Protein 2YJL (pdb70)

Foldseek 3Di:
DAWFKFKAKEDADFLPQFWKKKKKFKWKQDVNRIDGPDIDMDIDRGDIDIDIDIGDCVVCPPIWMKIKIFMAGPPFPDGQWIFIGTTDTPDRDYTHTDGDPCPPPDHD/DFWFKDKAKEAADFCVQQWKKKKKFKWKDDPRDIDGPDIDMDTDRGPTDMDIDIGDVVRVPPIWMKMKMFMAGPPFPDGQWIFIDITDTPDHDYHHTGGPPCPPNDHPDDDDD/DWFKFKAKEEADWLVQFKKKKKKFKWKADPNRIDGPDIDIDIDRGDIDMDIDIDDCVVPPPIWMKMKMFMAGVVDPFTQWIFIDITDTPDHDYTHTGGDPCPPPGD

Nearest PDB structures (foldseek):
  2yjl-assembly1_A  TM=9.920E-01  e=2.276E-19  Pseudomonas aeruginosa PAO1
  8wae-assembly2_B  TM=5.666E-01  e=8.818E-02  Flammeovirga sp. OC4
  5lqw-assembly1_C  TM=5.911E-01  e=1.746E+00  Saccharomyces cerevisiae
  8uh2-assembly1_A  TM=4.298E-01  e=5.289E-01  Homo sapiens
  6x81-assembly2_E  TM=3.337E-01  e=1.746E+00  Homo sapiens

Secondary structure (DSSP, 8-state):
--EEEEEEEEESS--TT--EEEEEEEEEEETTEEEEEEEEEEEESSS-EEEEEEEEHHHHTT--EEEEEEEEETT--S--EEEEEEE-TTSEEEEE-EE-TTTTS---/--EEEEEEEEESS--TT--EEEEEEEEEEETTEEEEEEEEEEEESSSSEEEEEEEEHHHHTT--EEEEEEEEETT--S--EEEEEEE-TTSEEEEE-EE-TTTT---S-----/-EEEEEEEEESS--TT--EEEEEEEEEEETTEEEEEEEEEEEESSS-EEEEEEEEHHHHTT--EEEEEEEEETT--S--EEEEEEE-TTSEEEEE-EE-TTTT---

Organism: Pseudomonas aeruginosa (strain ATCC 15692 / DSM 22644 / CIP 104116 / JCM 14847 / LMG 12228 / 1C / PRS 101 / PAO1) (NCBI:txid208964)

InterPro domains:
  IPR039366 Type 3 secretion system pilotin [PF09619] (21-114)
  IPR053740 Type III Secretion System Pilotin [G3DSA:2.60.40.2990] (13-137)

GO terms:
  GO:0009279 cell outer membrane (C, EXP)

Sequence (327 aa):
SPKVVTVGGSSVGGVSLQARQQAQLRLRLYAVVQGRMQTIAERRYRRVSGLPLRRYAFDLEVDRRLEGEALYLRTELSWVGVAAVQASAWQQVAAGVDERVRLVRRDCFPNCTASPKVVTVGGSVGGVSSLQARQAQLLRLRLYAVVVQQGRMQTTIAERRYRVSGLPLRYAFDLEVVDRLEGEALYLRTELSWVGVAAVQASAWQQVAAGVDERVRRLVRRRDCFPNCTAARRPEEPKVVTVGGSVGGVSLQARRQAQLRLRLYAVVQGRMQTIIAERRRYRVSGLPLRRYAFDLEVVDRRLEGEALYLRTELSWVGVAAVQASAWQQVAAGVDDERVRLVRRDCFPNCT

Structure (mmCIF, N/CA/C/O backbone):
data_2YJL
#
_entry.id   2YJL
#
_cell.length_a   124.155
_cell.length_b   48.358
_cell.length_c   71.602
_cell.angle_alpha   90.00
_cell.angle_beta   96.92
_cell.angle_gamma   90.00
#
_symmetry.space_group_name_H-M   'C 1 2 1'
#
loop_
_entity.id
_entity.type
_entity.pdbx_description
1 polymer 'EXOENZYME S SYNTHESIS PROTEIN B'
2 non-polymer 'SULFATE ION'
3 non-polymer 'NICKEL (II) ION'
4 water water
#
loop_
_atom_site.group_PDB
_atom_site.id
_atom_site.type_symbol
_atom_site.label_atom_id
_atom_site.label_alt_id
_atom_site.label_comp_id
_atom_site.label_asym_id
_atom_site.label_entity_id
_atom_site.label_seq_id
_atom_site.pdbx_PDB_ins_code
_atom_site.Cartn_x
_atom_site.Cartn_y
_atom_site.Cartn_z
_atom_site.occupancy
_atom_site.B_iso_or_equiv
_atom_site.auth_seq_id
_atom_site.auth_comp_id
_atom_site.auth_asym_id
_atom_site.auth_atom_id
_atom_site.pdbx_PDB_model_num
ATOM 1 N N . SER A 1 8 ? 14.884 12.108 1.000 1.00 43.37 24 SER A N 1
ATOM 2 C CA . SER A 1 8 ? 14.343 12.889 2.152 1.00 44.83 24 SER A CA 1
ATOM 3 C C . SER A 1 8 ? 13.439 12.013 3.039 1.00 39.55 24 SER A C 1
ATOM 4 O O . SER A 1 8 ? 12.207 12.116 2.975 1.00 34.89 24 SER A O 1
ATOM 7 N N . PRO A 1 9 ? 14.050 11.131 3.857 1.00 33.88 25 PRO A N 1
ATOM 8 C CA . PRO A 1 9 ? 13.278 10.172 4.643 1.00 31.04 25 PRO A CA 1
ATOM 9 C C . PRO A 1 9 ? 12.352 10.847 5.655 1.00 28.07 25 PRO A C 1
ATOM 10 O O . PRO A 1 9 ? 12.717 11.852 6.267 1.00 28.79 25 PRO A O 1
ATOM 14 N N . LYS A 1 10 ? 11.178 10.252 5.855 1.00 27.18 26 LYS A N 1
ATOM 15 C CA . LYS A 1 10 ? 10.105 10.857 6.626 1.00 26.93 26 LYS A CA 1
ATOM 16 C C . LYS A 1 10 ? 9.683 9.929 7.747 1.00 27.61 26 LYS A C 1
ATOM 17 O O . LYS A 1 10 ? 9.801 8.712 7.627 1.00 24.54 26 LYS A O 1
ATOM 23 N N . VAL A 1 11 ? 9.228 10.523 8.845 1.00 26.47 27 VAL A N 1
ATOM 24 C CA A VAL A 1 11 ? 8.500 9.796 9.873 0.50 26.32 27 VAL A CA 1
ATOM 25 C CA B VAL A 1 11 ? 8.494 9.796 9.872 0.50 25.94 27 VAL A CA 1
ATOM 26 C C . VAL A 1 11 ? 7.126 10.438 10.043 1.00 27.96 27 VAL A C 1
ATOM 27 O O . VAL A 1 11 ? 6.926 11.597 9.671 1.00 26.02 27 VAL A O 1
ATOM 34 N N . THR A 1 12 ? 6.196 9.687 10.627 1.00 26.54 28 THR A N 1
ATOM 35 C CA . THR A 1 12 ? 4.811 10.131 10.701 1.00 24.93 28 THR A CA 1
ATOM 36 C C . THR A 1 12 ? 4.554 10.611 12.119 1.00 24.51 28 THR A C 1
ATOM 37 O O . THR A 1 12 ? 4.887 9.917 13.073 1.00 24.15 28 THR A O 1
ATOM 41 N N . VAL A 1 13 ? 3.987 11.807 12.257 1.00 22.14 29 VAL A N 1
ATOM 42 C CA . VAL A 1 13 ? 3.376 12.223 13.501 1.00 24.42 29 VAL A CA 1
ATOM 43 C C . VAL A 1 13 ? 1.888 12.094 13.264 1.00 26.24 29 VAL A C 1
ATOM 44 O O . VAL A 1 13 ? 1.337 12.770 12.390 1.00 24.41 29 VAL A O 1
ATOM 48 N N . GLY A 1 14 ? 1.251 11.175 13.979 1.00 22.92 30 GLY A N 1
ATOM 49 C CA . GLY A 1 14 ? -0.163 10.919 13.747 1.00 23.23 30 GLY A CA 1
ATOM 50 C C . GLY A 1 14 ? -0.841 10.291 14.941 1.00 23.29 30 GLY A C 1
ATOM 51 O O . GLY A 1 14 ? -0.200 9.984 15.957 1.00 21.96 30 GLY A O 1
ATOM 52 N N . GLY A 1 15 ? -2.145 10.071 14.804 1.00 20.97 31 GLY A N 1
ATOM 53 C CA . GLY A 1 15 ? -2.955 9.602 15.905 1.00 22.93 31 GLY A CA 1
ATOM 54 C C . GLY A 1 15 ? -4.429 9.695 15.568 1.00 24.20 31 GLY A C 1
ATOM 55 O O . GLY A 1 15 ? -4.824 9.620 14.398 1.00 22.70 31 GLY A O 1
ATOM 56 N N A SER A 1 16 ? -5.254 9.808 16.604 0.50 22.04 32 SER A N 1
ATOM 57 N N B SER A 1 16 ? -5.250 9.871 16.592 0.50 21.54 32 SER A N 1
ATOM 58 C CA A SER A 1 16 ? -6.690 9.994 16.421 0.50 20.64 32 SER A CA 1
ATOM 59 C CA B SER A 1 16 ? -6.680 10.008 16.378 0.50 19.91 32 SER A CA 1
ATOM 60 C C A SER A 1 16 ? -7.171 11.190 17.230 0.50 21.57 32 SER A C 1
ATOM 61 C C B SER A 1 16 ? -7.211 11.146 17.240 0.50 21.11 32 SER A C 1
ATOM 62 O O A SER A 1 16 ? -6.655 11.454 18.316 0.50 21.67 32 SER A O 1
ATOM 63 O O B SER A 1 16 ? -6.740 11.349 18.359 0.50 21.29 32 SER A O 1
ATOM 68 N N . VAL A 1 17 ? -8.146 11.910 16.685 1.00 19.40 33 VAL A N 1
ATOM 69 C CA . VAL A 1 17 ? -8.848 12.971 17.420 1.00 18.55 33 VAL A CA 1
ATOM 70 C C . VAL A 1 17 ? -10.264 12.536 17.786 1.00 21.46 33 VAL A C 1
ATOM 71 O O . VAL A 1 17 ? -11.048 12.081 16.924 1.00 19.45 33 VAL A O 1
ATOM 75 N N . GLY A 1 18 ? -10.593 12.670 19.073 1.00 22.58 34 GLY A N 1
ATOM 76 C CA . GLY A 1 18 ? -11.861 12.202 19.625 1.00 19.94 34 GLY A CA 1
ATOM 77 C C . GLY A 1 18 ? -12.289 13.095 20.789 1.00 24.09 34 GLY A C 1
ATOM 78 O O . GLY A 1 18 ? -11.667 14.132 21.057 1.00 22.98 34 GLY A O 1
ATOM 79 N N . GLY A 1 19 ? -13.371 12.715 21.459 1.00 23.68 35 GLY A N 1
ATOM 80 C CA . GLY A 1 19 ? -13.639 13.186 22.819 1.00 24.44 35 GLY A CA 1
ATOM 81 C C . GLY A 1 19 ? -14.791 14.178 22.887 1.00 28.20 35 GLY A C 1
ATOM 82 O O . GLY A 1 19 ? -15.217 14.562 23.970 1.00 26.52 35 GLY A O 1
ATOM 83 N N . VAL A 1 20 ? -15.263 14.627 21.729 1.00 25.19 36 VAL A N 1
ATOM 84 C CA . VAL A 1 20 ? -16.530 15.354 21.600 1.00 27.26 36 VAL A CA 1
ATOM 85 C C . VAL A 1 20 ? -17.410 14.571 20.601 1.00 26.76 36 VAL A C 1
ATOM 86 O O . VAL A 1 20 ? -16.889 13.961 19.671 1.00 24.58 36 VAL A O 1
ATOM 90 N N . SER A 1 21 ? -18.726 14.596 20.802 1.00 26.06 37 SER A N 1
ATOM 91 C CA . SER A 1 21 ? -19.697 14.103 19.820 1.00 29.17 37 SER A CA 1
ATOM 92 C C . SER A 1 21 ? -20.166 15.210 18.878 1.00 28.29 37 SER A C 1
ATOM 93 O O . SER A 1 21 ? -20.765 16.189 19.328 1.00 27.65 37 SER A O 1
ATOM 96 N N . LEU A 1 22 ? -19.952 15.040 17.572 1.00 22.12 38 LEU A N 1
ATOM 97 C CA . LEU A 1 22 ? -20.397 16.042 16.604 1.00 20.63 38 LEU A CA 1
ATOM 98 C C . LEU A 1 22 ? -21.859 15.865 16.210 1.00 22.27 38 LEU A C 1
ATOM 99 O O . LEU A 1 22 ? -22.502 16.817 15.768 1.00 21.15 38 LEU A O 1
ATOM 104 N N . GLN A 1 23 ? -22.380 14.646 16.347 1.00 22.95 39 GLN A N 1
ATOM 105 C CA . GLN A 1 23 ? -23.792 14.398 16.030 1.00 24.88 39 GLN A CA 1
ATOM 106 C C . GLN A 1 23 ? -24.158 14.915 14.637 1.00 24.38 39 GLN A C 1
ATOM 107 O O . GLN A 1 23 ? -25.118 15.688 14.469 1.00 21.92 39 GLN A O 1
ATOM 113 N N . ALA A 1 24 ? -23.355 14.509 13.654 1.00 23.20 40 ALA A N 1
ATOM 114 C CA . ALA A 1 24 ? -23.600 14.767 12.225 1.00 24.18 40 ALA A CA 1
ATOM 115 C C . ALA A 1 24 ? -23.409 16.213 11.758 1.00 25.04 40 ALA A C 1
ATOM 116 O O . ALA A 1 24 ? -23.585 16.496 10.573 1.00 24.08 40 ALA A O 1
ATOM 118 N N . ARG A 1 25 ? -23.015 17.117 12.656 1.00 23.88 41 ARG A N 1
ATOM 119 C CA . ARG A 1 25 ? -22.688 18.473 12.241 1.00 24.28 41 ARG A CA 1
ATOM 120 C C . ARG A 1 25 ? -21.349 18.608 11.516 1.00 23.05 41 ARG A C 1
ATOM 121 O O . ARG A 1 25 ? -20.278 18.163 11.993 1.00 21.23 41 ARG A O 1
ATOM 129 N N . GLN A 1 26 ? -21.417 19.253 10.357 1.00 20.39 42 GLN A N 1
ATOM 130 C CA A GLN A 1 26 ? -20.246 19.506 9.519 0.50 21.15 42 GLN A CA 1
ATOM 131 C CA B GLN A 1 26 ? -20.223 19.442 9.551 0.50 21.05 42 GLN A CA 1
ATOM 132 C C . GLN A 1 26 ? -19.252 20.352 10.285 1.00 20.60 42 GLN A C 1
ATOM 133 O O . GLN A 1 26 ? -19.620 21.442 10.757 1.00 21.58 42 GLN A O 1
ATOM 144 N N . ALA A 1 27 ? -18.014 19.877 10.381 1.00 18.32 43 ALA A N 1
ATOM 145 C CA . ALA A 1 27 ? -16.993 20.485 11.212 1.00 18.81 43 ALA A CA 1
ATOM 146 C C . ALA A 1 27 ? -15.655 20.495 10.470 1.00 19.98 43 ALA A C 1
ATOM 147 O O . ALA A 1 27 ? -15.468 19.828 9.416 1.00 19.05 43 ALA A O 1
ATOM 149 N N . GLN A 1 28 ? -14.738 21.272 11.023 1.00 19.70 44 GLN A N 1
ATOM 150 C CA . GLN A 1 28 ? -13.366 21.318 10.565 1.00 21.05 44 GLN A CA 1
ATOM 151 C C . GLN A 1 28 ? -12.444 21.072 11.743 1.00 22.62 44 GLN A C 1
ATOM 152 O O . GLN A 1 28 ? -12.659 21.616 12.828 1.00 20.42 44 GLN A O 1
ATOM 158 N N . LEU A 1 29 ? -11.390 20.294 11.516 1.00 22.84 45 LEU A N 1
ATOM 159 C CA . LEU A 1 29 ? -10.305 20.170 12.499 1.00 21.34 45 LEU A CA 1
ATOM 160 C C . LEU A 1 29 ? -9.065 20.837 11.952 1.00 23.60 45 LEU A C 1
ATOM 161 O O . LEU A 1 29 ? -8.642 20.531 10.842 1.00 25.61 45 LEU A O 1
ATOM 166 N N . ARG A 1 30 ? -8.485 21.747 12.727 1.00 20.42 46 ARG A N 1
ATOM 167 C CA . ARG A 1 30 ? -7.273 22.422 12.298 1.00 19.83 46 ARG A CA 1
ATOM 168 C C . ARG A 1 30 ? -6.196 21.934 13.242 1.00 21.31 46 ARG A C 1
ATOM 169 O O . ARG A 1 30 ? -6.314 22.103 14.460 1.00 20.92 46 ARG A O 1
ATOM 177 N N . LEU A 1 31 ? -5.199 21.252 12.678 1.00 17.34 47 LEU A N 1
ATOM 178 C CA . LEU A 1 31 ? -4.099 20.690 13.436 1.00 20.75 47 LEU A CA 1
ATOM 179 C C . LEU A 1 31 ? -2.802 21.436 13.063 1.00 21.16 47 LEU A C 1
ATOM 180 O O . LEU A 1 31 ? -2.380 21.437 11.889 1.00 20.38 47 LEU A O 1
ATOM 185 N N . ARG A 1 32 ? -2.216 22.112 14.048 1.00 20.39 48 ARG A N 1
ATOM 186 C CA . ARG A 1 32 ? -0.939 22.815 13.890 1.00 20.48 48 ARG A CA 1
ATOM 187 C C . ARG A 1 32 ? 0.097 22.145 14.752 1.00 22.57 48 ARG A C 1
ATOM 188 O O . ARG A 1 32 ? -0.090 21.995 15.961 1.00 19.95 48 ARG A O 1
ATOM 196 N N . LEU A 1 33 ? 1.191 21.743 14.107 1.00 20.39 49 LEU A N 1
ATOM 197 C CA . LEU A 1 33 ? 2.332 21.149 14.783 1.00 21.44 49 LEU A CA 1
ATOM 198 C C . LEU A 1 33 ? 3.406 22.212 15.001 1.00 24.86 49 LEU A C 1
ATOM 199 O O . LEU A 1 33 ? 3.841 22.876 14.055 1.00 27.40 49 LEU A O 1
ATOM 204 N N . TYR A 1 34 ? 3.797 22.375 16.258 1.00 22.95 50 TYR A N 1
ATOM 205 C CA . TYR A 1 34 ? 4.764 23.364 16.674 1.00 27.12 50 TYR A CA 1
ATOM 206 C C . TYR A 1 34 ? 6.057 22.686 17.049 1.00 26.64 50 TYR A C 1
ATOM 207 O O . TYR A 1 34 ? 6.071 21.549 17.559 1.00 26.12 50 TYR A O 1
ATOM 216 N N . ALA A 1 35 ? 7.140 23.424 16.844 1.00 26.36 51 ALA A N 1
ATOM 217 C CA . ALA A 1 35 ? 8.443 23.029 17.336 1.00 28.76 51 ALA A CA 1
ATOM 218 C C . ALA A 1 35 ? 9.211 24.304 17.654 1.00 28.26 51 ALA A C 1
ATOM 219 O O . ALA A 1 35 ? 8.968 25.352 17.053 1.00 28.10 51 ALA A O 1
ATOM 221 N N . VAL A 1 36 ? 10.154 24.234 18.578 1.00 32.31 52 VAL A N 1
ATOM 222 C CA . VAL A 1 36 ? 11.083 25.345 18.689 1.00 37.68 52 VAL A CA 1
ATOM 223 C C . VAL A 1 36 ? 12.242 25.193 17.715 1.00 38.89 52 VAL A C 1
ATOM 224 O O . VAL A 1 36 ? 12.984 24.205 17.738 1.00 39.55 52 VAL A O 1
ATOM 228 N N . VAL A 1 37 ? 12.355 26.145 16.804 1.00 39.70 53 VAL A N 1
ATOM 229 C CA . VAL A 1 37 ? 13.400 26.054 15.794 1.00 42.35 53 VAL A CA 1
ATOM 230 C C . VAL A 1 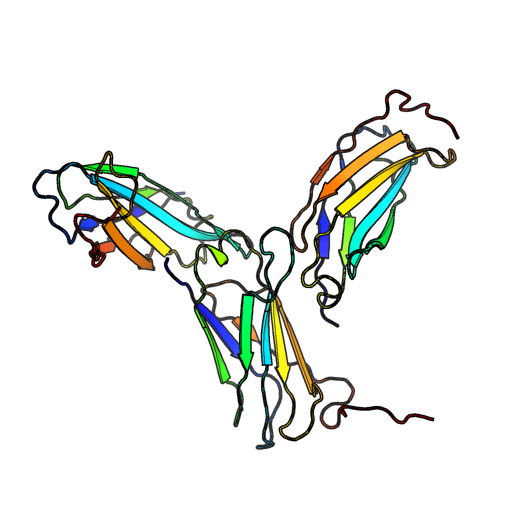37 ? 14.381 27.178 16.062 1.00 43.57 53 VAL A C 1
ATOM 231 O O . VAL A 1 37 ? 14.019 28.357 15.976 1.00 42.04 53 VAL A O 1
ATOM 235 N N . GLN A 1 38 ? 15.600 26.793 16.441 1.00 47.55 54 GLN A N 1
ATOM 236 C CA . GLN A 1 38 ? 16.586 27.720 16.968 1.00 52.06 54 GLN A CA 1
ATOM 237 C C . GLN A 1 38 ? 15.906 28.680 17.932 1.00 50.31 54 GLN A C 1
ATOM 238 O O . GLN A 1 38 ? 15.906 29.897 17.722 1.00 48.76 54 GLN A O 1
ATOM 244 N N . GLY A 1 39 ? 15.285 28.104 18.959 1.00 47.31 55 GLY A N 1
ATOM 245 C CA . GLY A 1 39 ? 14.853 28.847 20.136 1.00 44.55 55 GLY A CA 1
ATOM 246 C C . GLY A 1 39 ? 13.549 29.582 19.948 1.00 42.55 55 GLY A C 1
ATOM 247 O O . GLY A 1 39 ? 13.040 30.207 20.884 1.00 44.82 55 GLY A O 1
ATOM 248 N N . ARG A 1 40 ? 13.000 29.522 18.738 1.00 38.27 56 ARG A N 1
ATOM 249 C CA . ARG A 1 40 ? 11.725 30.166 18.477 1.00 37.14 56 ARG A CA 1
ATOM 250 C C . ARG A 1 40 ? 10.637 29.106 18.338 1.00 35.82 56 ARG A C 1
ATOM 251 O O . ARG A 1 40 ? 10.776 28.161 17.562 1.00 34.08 56 ARG A O 1
ATOM 259 N N . MET A 1 41 ? 9.535 29.292 19.054 1.00 34.52 57 MET A N 1
ATOM 260 C CA . MET A 1 41 ? 8.351 28.459 18.861 1.00 34.05 57 MET A CA 1
ATOM 261 C C . MET A 1 41 ? 7.633 28.775 17.535 1.00 34.63 57 MET A C 1
ATOM 262 O O . MET A 1 41 ? 7.171 29.889 17.322 1.00 36.48 57 MET A O 1
ATOM 267 N N . GLN A 1 42 ? 7.565 27.798 16.630 1.00 29.09 58 GLN A N 1
ATOM 268 C CA . GLN A 1 42 ? 7.089 28.044 15.266 1.00 29.43 58 GLN A CA 1
ATOM 269 C C . GLN A 1 42 ? 6.153 26.904 14.879 1.00 27.58 58 GLN A C 1
ATOM 270 O O . GLN A 1 42 ? 6.360 25.767 15.282 1.00 25.69 58 GLN A O 1
ATOM 276 N N . THR A 1 43 ? 5.166 27.194 14.047 1.00 27.84 59 THR A N 1
ATOM 277 C CA . THR A 1 43 ? 4.409 26.153 13.376 1.00 27.81 59 THR A CA 1
ATOM 278 C C . THR A 1 43 ? 5.306 25.547 12.309 1.00 28.83 59 THR A C 1
ATOM 279 O O . THR A 1 43 ? 5.869 26.261 11.483 1.00 31.01 59 THR A O 1
ATOM 283 N N . ILE A 1 44 ? 5.491 24.238 12.348 1.00 28.96 60 ILE A N 1
ATOM 284 C CA . ILE A 1 44 ? 6.274 23.603 11.295 1.00 28.02 60 ILE A CA 1
ATOM 285 C C . ILE A 1 44 ? 5.395 22.855 10.308 1.00 28.88 60 ILE A C 1
ATOM 286 O O . ILE A 1 44 ? 5.838 22.506 9.229 1.00 29.59 60 ILE A O 1
ATOM 291 N N . ALA A 1 45 ? 4.147 22.615 10.690 1.00 25.85 61 ALA A N 1
ATOM 292 C CA . ALA A 1 45 ? 3.191 21.986 9.782 1.00 24.75 61 ALA A CA 1
ATOM 293 C C . ALA A 1 45 ? 1.761 22.251 10.189 1.00 25.48 61 ALA A C 1
ATOM 294 O O . ALA A 1 45 ? 1.463 22.461 11.366 1.00 21.85 61 ALA A O 1
ATOM 296 N N . GLU A 1 46 ? 0.868 22.193 9.207 1.00 24.10 62 GLU A N 1
ATOM 297 C CA . GLU A 1 46 ? -0.552 22.387 9.463 1.00 28.28 62 GLU A CA 1
ATOM 298 C C . GLU A 1 46 ? -1.372 21.519 8.502 1.00 26.87 62 GLU A C 1
ATOM 299 O O . GLU A 1 46 ? -1.003 21.400 7.331 1.00 23.78 62 GLU A O 1
ATOM 305 N N . ARG A 1 47 ? -2.443 20.892 9.001 1.00 25.28 63 ARG A N 1
ATOM 306 C CA . ARG A 1 47 ? -3.436 20.197 8.153 1.00 30.30 63 ARG A CA 1
ATOM 307 C C . ARG A 1 47 ? -4.799 20.678 8.605 1.00 27.19 63 ARG A C 1
ATOM 308 O O . ARG A 1 47 ? -4.985 20.936 9.780 1.00 24.05 63 ARG A O 1
ATOM 316 N N . ARG A 1 48 ? -5.752 20.772 7.684 1.00 27.25 64 ARG A N 1
ATOM 317 C CA . ARG A 1 48 ? -7.156 20.883 8.061 1.00 24.39 64 ARG A CA 1
ATOM 318 C C . ARG A 1 48 ? -7.924 19.687 7.525 1.00 23.59 64 ARG A C 1
ATOM 319 O O . ARG A 1 48 ? -7.705 19.223 6.399 1.00 23.40 64 ARG A O 1
ATOM 327 N N . TYR A 1 49 ? -8.824 19.177 8.342 1.00 21.95 65 TYR A N 1
ATOM 328 C CA . TYR A 1 49 ? -9.724 18.114 7.888 1.00 20.55 65 TYR A CA 1
ATOM 329 C C . TYR A 1 49 ? -11.162 18.606 7.970 1.00 21.64 65 TYR A C 1
ATOM 330 O O . TYR A 1 49 ? -11.534 19.327 8.902 1.00 26.16 65 TYR A O 1
ATOM 339 N N . ARG A 1 50 ? -11.975 18.219 6.988 1.00 21.43 66 ARG A N 1
ATOM 340 C CA A ARG A 1 50 ? -13.413 18.415 7.079 0.50 22.42 66 ARG A CA 1
ATOM 341 C CA B ARG A 1 50 ? -13.415 18.411 7.057 0.50 23.29 66 ARG A CA 1
ATOM 342 C C . ARG A 1 50 ? -14.058 17.088 7.476 1.00 24.16 66 ARG A C 1
ATOM 343 O O . ARG A 1 50 ? -13.848 16.060 6.826 1.00 22.68 66 ARG A O 1
ATOM 358 N N . VAL A 1 51 ? -14.803 17.108 8.573 1.00 20.05 67 VAL A N 1
ATOM 359 C CA . VAL A 1 51 ? -15.414 15.894 9.126 1.00 21.06 67 VAL A CA 1
ATOM 360 C C . VAL A 1 51 ? -16.843 16.144 9.584 1.00 22.17 67 VAL A C 1
ATOM 361 O O . VAL A 1 51 ? -17.243 17.290 9.800 1.00 19.31 67 VAL A O 1
ATOM 365 N N . SER A 1 52 ? -17.628 15.070 9.700 1.00 20.19 68 SER A N 1
ATOM 366 C CA . SER A 1 52 ? -18.966 15.173 10.295 1.00 20.14 68 SER A CA 1
ATOM 367 C C . SER A 1 52 ? -19.179 14.142 11.406 1.00 21.91 68 SER A C 1
ATOM 368 O O . SER A 1 52 ? -20.313 13.906 11.819 1.00 20.82 68 SER A O 1
ATOM 371 N N . GLY A 1 53 ? -18.087 13.549 11.895 1.00 19.00 69 GLY A N 1
ATOM 372 C CA . GLY A 1 53 ? -18.133 12.731 13.105 1.00 18.23 69 GLY A CA 1
ATOM 373 C C . GLY A 1 53 ? -16.711 12.453 13.570 1.00 20.59 69 GLY A C 1
ATOM 374 O O . GLY A 1 53 ? -15.759 12.607 12.801 1.00 18.64 69 GLY A O 1
ATOM 375 N N . LEU A 1 54 ? -16.577 12.049 14.828 1.00 21.34 70 LEU A N 1
ATOM 376 C CA . LEU A 1 54 ? -15.283 11.713 15.412 1.00 22.51 70 LEU A CA 1
ATOM 377 C C . LEU A 1 54 ? -15.382 10.280 15.930 1.00 23.58 70 LEU A C 1
ATOM 378 O O . LEU A 1 54 ? -16.468 9.828 16.287 1.00 25.71 70 LEU A O 1
ATOM 383 N N . PRO A 1 55 ? -14.257 9.549 15.969 1.00 26.62 71 PRO A N 1
ATOM 384 C CA . PRO A 1 55 ? -12.902 10.075 15.854 1.00 25.19 71 PRO A CA 1
ATOM 385 C C . PRO A 1 55 ? -12.431 10.307 14.411 1.00 24.34 71 PRO A C 1
ATOM 386 O O . PRO A 1 55 ? -13.053 9.842 13.446 1.00 22.34 71 PRO A O 1
ATOM 390 N N . LEU A 1 56 ? -11.344 11.051 14.280 1.00 21.37 72 LEU A N 1
ATOM 391 C CA . LEU A 1 56 ? -10.659 11.244 13.009 1.00 24.23 72 LEU A CA 1
ATOM 392 C C . LEU A 1 56 ? -9.195 10.808 13.153 1.00 26.37 72 LEU A C 1
ATOM 393 O O . LEU A 1 56 ? -8.537 11.177 14.128 1.00 24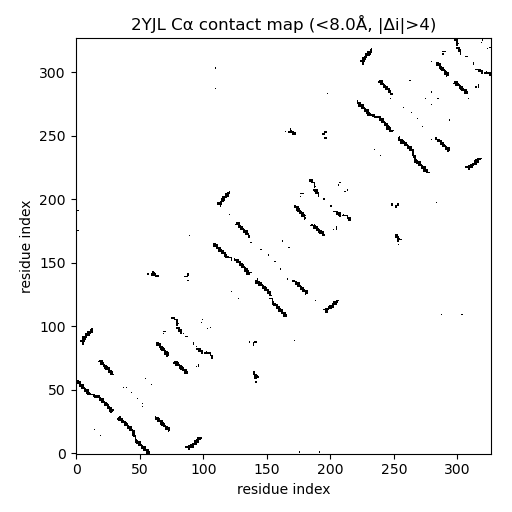.91 72 LEU A O 1
ATOM 398 N N . ARG A 1 57 ? -8.715 9.992 12.211 1.00 25.83 73 ARG A N 1
ATOM 399 C CA A ARG A 1 57 ? -7.296 9.626 12.128 0.50 24.89 73 ARG A CA 1
ATOM 400 C CA B ARG A 1 57 ? -7.299 9.635 12.135 0.50 26.00 73 ARG A CA 1
ATOM 401 C C . ARG A 1 57 ? -6.539 10.722 11.370 1.00 25.59 73 ARG A C 1
ATOM 402 O O . ARG A 1 57 ? -6.951 11.126 10.298 1.00 24.10 73 ARG A O 1
ATOM 417 N N . TYR A 1 58 ? -5.432 11.203 11.928 1.00 22.84 74 TYR A N 1
ATOM 418 C CA . TYR A 1 58 ? -4.620 12.226 11.254 1.00 21.08 74 TYR A CA 1
ATOM 419 C C . TYR A 1 58 ? -3.163 11.746 11.090 1.00 24.12 74 TYR A C 1
ATOM 420 O O . TYR A 1 58 ? -2.716 10.828 11.789 1.00 24.41 74 TYR A O 1
ATOM 429 N N . ALA A 1 59 ? -2.437 12.388 10.177 1.00 25.74 75 ALA A N 1
ATOM 430 C CA . ALA A 1 59 ? -1.042 12.061 9.890 1.00 27.10 75 ALA A CA 1
ATOM 431 C C . ALA A 1 59 ? -0.369 13.287 9.281 1.00 30.51 75 ALA A C 1
ATOM 432 O O . ALA A 1 59 ? -0.916 13.927 8.371 1.00 29.77 75 ALA A O 1
ATOM 434 N N . PHE A 1 60 ? 0.791 13.643 9.813 1.00 26.17 76 PHE A N 1
ATOM 435 C CA . PHE A 1 60 ? 1.760 14.468 9.083 1.00 24.41 76 PHE A CA 1
ATOM 436 C C . PHE A 1 60 ? 2.933 13.561 8.756 1.00 26.98 76 PHE A C 1
ATOM 437 O O . PHE A 1 60 ? 3.493 12.943 9.660 1.00 22.27 76 PHE A O 1
ATOM 445 N N . ASP A 1 61 ? 3.341 13.512 7.497 1.00 25.52 77 ASP A N 1
ATOM 446 C CA . ASP A 1 61 ? 4.603 12.841 7.180 1.00 30.26 77 ASP A CA 1
ATOM 447 C C . ASP A 1 61 ? 5.705 13.875 7.021 1.00 28.94 77 ASP A C 1
ATOM 448 O O . ASP A 1 61 ? 5.723 14.650 6.053 1.00 28.48 77 ASP A O 1
ATOM 453 N N . LEU A 1 62 ? 6.600 13.911 7.995 1.00 26.72 78 LEU A N 1
ATOM 454 C CA . LEU A 1 62 ? 7.631 14.934 8.040 1.00 27.54 78 LEU A CA 1
ATOM 455 C C . LEU A 1 62 ? 9.056 14.383 7.888 1.00 31.64 78 LEU A C 1
ATOM 456 O O . LEU A 1 62 ? 9.399 13.342 8.449 1.00 26.47 78 LEU A O 1
ATOM 461 N N . GLU A 1 63 ? 9.880 15.096 7.121 1.00 32.36 79 GLU A N 1
ATOM 462 C CA . GLU A 1 63 ? 11.305 14.811 7.047 1.00 31.54 79 GLU A CA 1
ATOM 463 C C . GLU A 1 63 ? 11.952 14.683 8.408 1.00 29.35 79 GLU A C 1
ATOM 464 O O . GLU A 1 63 ? 11.811 15.562 9.269 1.00 26.65 79 GLU A O 1
ATOM 470 N N . VAL A 1 64 ? 12.664 13.578 8.609 1.00 25.98 80 VAL A N 1
ATOM 471 C CA . VAL A 1 64 ? 13.348 13.350 9.871 1.00 24.92 80 VAL A CA 1
ATOM 472 C C . VAL A 1 64 ? 14.389 14.441 10.099 1.00 25.44 80 VAL A C 1
ATOM 473 O O . VAL A 1 64 ? 14.710 14.770 11.245 1.00 25.22 80 VAL A O 1
ATOM 477 N N . ASP A 1 65 ? 14.920 14.998 9.009 1.00 24.58 81 ASP A N 1
ATOM 478 C CA . ASP A 1 65 ? 15.953 16.047 9.126 1.00 27.68 81 ASP A CA 1
ATOM 479 C C . ASP A 1 65 ? 15.309 17.279 9.789 1.00 29.64 81 ASP A C 1
ATOM 480 O O . ASP A 1 65 ? 15.970 18.044 10.479 1.00 34.38 81 ASP A O 1
ATOM 485 N N . ARG A 1 66 ? 14.013 17.450 9.578 1.00 30.51 82 ARG A N 1
ATOM 486 C CA A ARG A 1 66 ? 13.311 18.593 10.147 0.50 34.25 82 ARG A CA 1
ATOM 487 C CA B ARG A 1 66 ? 13.273 18.581 10.136 0.50 33.67 82 ARG A CA 1
ATOM 488 C C . ARG A 1 66 ? 12.949 18.335 11.598 1.00 32.93 82 ARG A C 1
ATOM 489 O O . ARG A 1 66 ? 12.912 19.256 12.396 1.00 38.13 82 ARG A O 1
ATOM 504 N N . LEU A 1 67 ? 12.722 17.073 11.937 1.00 32.37 83 LEU A N 1
ATOM 505 C CA . LEU A 1 67 ? 12.226 16.704 13.256 1.00 32.73 83 LEU A CA 1
ATOM 506 C C . LEU A 1 67 ? 13.376 16.476 14.236 1.00 30.12 83 LEU A C 1
ATOM 507 O O . LEU A 1 67 ? 13.181 16.531 15.452 1.00 28.72 83 LEU A O 1
ATOM 512 N N . GLU A 1 68 ? 14.562 16.188 13.707 1.00 33.21 84 GLU A N 1
ATOM 513 C CA . GLU A 1 68 ? 15.667 15.760 14.554 1.00 30.07 84 GLU A CA 1
ATOM 514 C C . GLU A 1 68 ? 15.909 16.764 15.673 1.00 31.38 84 GLU A C 1
ATOM 515 O O . GLU A 1 68 ? 16.099 17.956 15.416 1.00 31.46 84 GLU A O 1
ATOM 521 N N . GLY A 1 69 ? 15.897 16.273 16.912 1.00 31.02 85 GLY A N 1
ATOM 522 C CA . GLY A 1 69 ? 16.267 17.062 18.084 1.00 28.53 85 GLY A CA 1
ATOM 523 C C . GLY A 1 69 ? 15.164 17.933 18.665 1.00 30.21 85 GLY A C 1
ATOM 524 O O . GLY A 1 69 ? 15.388 18.633 19.651 1.00 31.03 85 GLY A O 1
ATOM 525 N N . GLU A 1 70 ? 13.982 17.886 18.058 1.00 29.79 86 GLU A N 1
ATOM 526 C CA . GLU A 1 70 ? 12.899 18.851 18.314 1.00 34.07 86 GLU A CA 1
ATOM 527 C C . GLU A 1 70 ? 11.838 18.334 19.284 1.00 32.14 86 GLU A C 1
ATOM 528 O O . GLU A 1 70 ? 11.292 17.240 19.107 1.00 27.57 86 GLU A O 1
ATOM 534 N N . ALA A 1 71 ? 11.509 19.134 20.291 1.00 28.48 87 ALA A N 1
ATOM 535 C CA . ALA A 1 71 ? 10.215 18.974 20.938 1.00 28.37 87 ALA A CA 1
ATOM 536 C C . ALA A 1 71 ? 9.121 19.422 19.981 1.00 26.04 87 ALA A C 1
ATOM 537 O O . ALA A 1 71 ? 9.284 20.416 19.270 1.00 23.80 87 ALA A O 1
ATOM 539 N N . LEU A 1 72 ? 8.045 18.641 19.924 1.00 24.54 88 LEU A N 1
ATOM 540 C CA . LEU A 1 72 ? 6.913 18.924 19.045 1.00 25.39 88 LEU A CA 1
ATOM 541 C C . LEU A 1 72 ? 5.667 19.071 19.895 1.00 23.98 88 LEU A C 1
ATOM 542 O O . LEU A 1 72 ? 5.473 18.311 20.845 1.00 23.26 88 LEU A O 1
ATOM 547 N N . TYR A 1 73 ? 4.810 20.020 19.514 1.00 23.88 89 TYR A N 1
ATOM 548 C CA . TYR A 1 73 ? 3.549 20.252 20.212 1.00 23.60 89 TYR A CA 1
ATOM 549 C C . TYR A 1 73 ? 2.424 20.304 19.199 1.00 26.39 89 TYR A C 1
ATOM 550 O O . TYR A 1 73 ? 2.549 20.947 18.155 1.00 25.15 89 TYR A O 1
ATOM 559 N N . LEU A 1 74 ? 1.323 19.632 19.513 1.00 24.32 90 LEU A N 1
ATOM 560 C CA . LEU A 1 74 ? 0.193 19.636 18.609 1.00 21.66 90 LEU A CA 1
ATOM 561 C C . LEU A 1 74 ? -0.972 20.435 19.172 1.00 19.95 90 LEU A C 1
ATOM 562 O O . LEU A 1 74 ? -1.485 20.146 20.251 1.00 22.23 90 LEU A O 1
ATOM 567 N N . ARG A 1 75 ? -1.439 21.385 18.372 1.00 18.99 91 ARG A N 1
ATOM 568 C CA . ARG A 1 75 ? -2.569 22.228 18.738 1.00 18.95 91 ARG A CA 1
ATOM 569 C C . ARG A 1 75 ? -3.723 21.809 17.850 1.00 20.66 91 ARG A C 1
ATOM 570 O O . ARG A 1 75 ? -3.630 21.916 16.618 1.00 22.52 91 ARG A O 1
ATOM 578 N N . THR A 1 76 ? -4.807 21.349 18.460 1.00 18.96 92 THR A N 1
ATOM 579 C CA . THR A 1 76 ? -5.922 20.828 17.670 1.00 19.81 92 THR A CA 1
ATOM 580 C C . THR A 1 76 ? -7.172 21.633 17.965 1.00 20.15 92 THR A C 1
ATOM 581 O O . THR A 1 76 ? -7.528 21.816 19.130 1.00 21.00 92 THR A O 1
ATOM 585 N N . GLU A 1 77 ? -7.805 22.137 16.911 1.00 18.79 93 GLU A N 1
ATOM 586 C CA . GLU A 1 77 ? -8.976 23.044 17.052 1.00 20.88 93 GLU A CA 1
ATOM 587 C C . GLU A 1 77 ? -10.165 22.597 16.209 1.00 21.21 93 GLU A C 1
ATOM 588 O O . GLU A 1 77 ? -10.061 22.504 14.973 1.00 20.62 93 GLU A O 1
ATOM 594 N N . LEU A 1 78 ? -11.290 22.329 16.888 1.00 19.75 94 LEU A N 1
ATOM 595 C CA . LEU A 1 78 ? -12.548 21.973 16.237 1.00 18.78 94 LEU A CA 1
ATOM 596 C C . LEU A 1 78 ? -13.368 23.235 16.011 1.00 22.79 94 LEU A C 1
ATOM 597 O O . LEU A 1 78 ? -13.607 24.022 16.943 1.00 20.27 94 LEU A O 1
ATOM 602 N N . SER A 1 79 ? -13.804 23.435 14.776 1.00 22.04 95 SER A N 1
ATOM 603 C CA . SER A 1 79 ? -14.804 24.448 14.487 1.00 20.44 95 SER A CA 1
ATOM 604 C C . SER A 1 79 ? -15.974 23.852 13.675 1.00 22.23 95 SER A C 1
ATOM 605 O O . SER A 1 79 ? -15.848 22.798 13.055 1.00 18.87 95 SER A O 1
ATOM 608 N N . TRP A 1 80 ? -17.124 24.519 13.711 1.00 19.81 96 TRP A N 1
ATOM 609 C CA . TRP A 1 80 ? -18.227 24.203 12.793 1.00 20.59 96 TRP A CA 1
ATOM 610 C C . TRP A 1 80 ? -17.997 24.863 11.426 1.00 22.84 96 TRP A C 1
ATOM 611 O O . TRP A 1 80 ? -17.621 26.043 11.347 1.00 20.75 96 TRP A O 1
ATOM 622 N N . VAL A 1 81 ? -18.265 24.134 10.345 1.00 18.02 97 VAL A N 1
ATOM 623 C CA . VAL A 1 81 ? -18.257 24.768 9.042 1.00 20.61 97 VAL A CA 1
ATOM 624 C C . VAL A 1 81 ? -19.358 25.828 8.982 1.00 21.07 97 VAL A C 1
ATOM 625 O O . VAL A 1 81 ? -20.515 25.557 9.314 1.00 23.02 97 VAL A O 1
ATOM 629 N N . GLY A 1 82 ? -18.988 27.032 8.562 1.00 22.08 98 GLY A N 1
ATOM 630 C CA . GLY A 1 82 ? -19.920 28.164 8.483 1.00 23.70 98 GLY A CA 1
ATOM 631 C C . GLY A 1 82 ? -19.815 29.108 9.668 1.00 27.34 98 GLY A C 1
ATOM 632 O O . GLY A 1 82 ? -20.501 30.130 9.710 1.00 28.09 98 GLY A O 1
ATOM 633 N N . VAL A 1 83 ? -18.955 28.786 10.635 1.00 25.94 99 VAL A N 1
ATOM 634 C CA . VAL A 1 83 ? -18.807 29.628 11.831 1.00 27.36 99 VAL A CA 1
ATOM 635 C C . VAL A 1 83 ? -17.329 29.735 12.206 1.00 26.74 99 VAL A C 1
ATOM 636 O O . VAL A 1 83 ? -16.681 28.735 12.530 1.00 25.31 99 VAL A O 1
ATOM 640 N N . ALA A 1 84 ? -16.790 30.948 12.159 1.00 28.66 100 ALA A N 1
ATOM 641 C CA . ALA A 1 84 ? -15.339 31.117 12.202 1.00 31.96 100 ALA A CA 1
ATOM 642 C C . ALA A 1 84 ? -14.893 31.247 13.661 1.00 31.34 100 ALA A C 1
ATOM 643 O O . ALA A 1 84 ? -14.475 32.312 14.073 1.00 37.80 100 ALA A O 1
ATOM 645 N N . ALA A 1 85 ? -15.015 30.172 14.433 1.00 29.22 101 ALA A N 1
ATOM 646 C CA . ALA A 1 85 ? -14.790 30.197 15.881 1.00 28.31 101 ALA A CA 1
ATOM 647 C C . ALA A 1 85 ? -14.413 28.811 16.380 1.00 26.92 101 ALA A C 1
ATOM 648 O O . ALA A 1 85 ? -14.929 27.804 15.889 1.00 23.95 101 ALA A O 1
ATOM 650 N N . VAL A 1 86 ? -13.519 28.755 17.358 1.00 25.23 102 VAL A N 1
ATOM 651 C CA . VAL A 1 86 ? -13.111 27.476 17.952 1.00 27.03 102 VAL A CA 1
ATOM 652 C C . VAL A 1 86 ? -14.222 27.025 18.892 1.00 21.41 102 VAL A C 1
ATOM 653 O O . VAL A 1 86 ? -14.760 27.827 19.645 1.00 24.21 102 VAL A O 1
ATOM 657 N N . GLN A 1 87 ? -14.608 25.758 18.800 1.00 22.01 103 GLN A N 1
ATOM 658 C CA . GLN A 1 87 ? -15.643 25.221 19.678 1.00 20.40 103 GLN A CA 1
ATOM 659 C C . GLN A 1 87 ? -15.054 24.272 20.718 1.00 22.82 103 GLN A C 1
ATOM 660 O O . GLN A 1 87 ? -15.598 24.112 21.818 1.00 23.61 103 GLN A O 1
ATOM 666 N N . ALA A 1 88 ? -13.942 23.629 20.367 1.00 20.33 104 ALA A N 1
ATOM 667 C CA . ALA A 1 88 ? -13.288 22.679 21.255 1.00 19.93 104 ALA A CA 1
ATOM 668 C C . ALA A 1 88 ? -11.832 22.631 20.813 1.00 23.29 104 ALA A C 1
ATOM 669 O O . ALA A 1 88 ? -11.551 22.881 19.628 1.00 20.39 104 ALA A O 1
ATOM 671 N N . SER A 1 89 ? -10.920 22.285 21.729 1.00 21.95 105 SER A N 1
ATOM 672 C CA . SER A 1 89 ? -9.496 22.256 21.361 1.00 22.74 105 SER A CA 1
ATOM 673 C C . SER A 1 89 ? -8.635 21.389 22.276 1.00 22.41 105 SER A C 1
ATOM 674 O O . SER A 1 89 ? -9.092 20.922 23.326 1.00 24.34 105 SER A O 1
ATOM 677 N N . ALA A 1 90 ? -7.369 21.222 21.905 1.00 21.13 106 ALA A N 1
ATOM 678 C CA . ALA A 1 90 ? -6.431 20.394 22.687 1.00 21.55 106 ALA A CA 1
ATOM 679 C C . ALA A 1 90 ? -5.042 20.942 22.445 1.00 22.0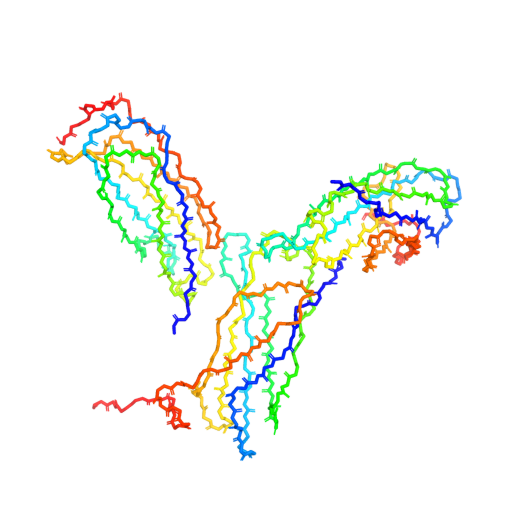3 106 ALA A C 1
ATOM 680 O O . ALA A 1 90 ? -4.793 21.570 21.411 1.00 24.18 106 ALA A O 1
ATOM 682 N N . TRP A 1 91 ? -4.163 20.788 23.431 1.00 24.70 107 TRP A N 1
ATOM 683 C CA . TRP A 1 91 ? -2.777 21.183 23.278 1.00 23.71 107 TRP A CA 1
ATOM 684 C C . TRP A 1 91 ? -1.935 20.158 24.007 1.00 24.84 107 TRP A C 1
ATOM 685 O O . TRP A 1 91 ? -2.166 19.881 25.188 1.00 25.20 107 TRP A O 1
ATOM 696 N N . GLN A 1 92 ? -1.034 19.503 23.289 1.00 23.03 108 GLN A N 1
ATOM 697 C CA . GLN A 1 92 ? -0.212 18.507 23.954 1.00 23.44 108 GLN A CA 1
ATOM 698 C C . GLN A 1 92 ? 1.145 18.368 23.289 1.00 24.98 108 GLN A C 1
ATOM 699 O O . GLN A 1 92 ? 1.284 18.591 22.087 1.00 21.98 108 GLN A O 1
ATOM 705 N N . GLN A 1 93 ? 2.142 17.955 24.067 1.00 24.36 109 GLN A N 1
ATOM 706 C CA . GLN A 1 93 ? 3.377 17.477 23.464 1.00 25.81 109 GLN A CA 1
ATOM 707 C C . GLN A 1 93 ? 3.136 16.137 22.774 1.00 25.12 109 GLN A C 1
ATOM 708 O O . GLN A 1 93 ? 2.368 15.320 23.279 1.00 24.30 109 GLN A O 1
ATOM 714 N N . VAL A 1 94 ? 3.748 15.954 21.600 1.00 24.51 110 VAL A N 1
ATOM 715 C CA . VAL A 1 94 ? 3.653 14.714 20.847 1.00 24.59 110 VAL A CA 1
ATOM 716 C C . VAL A 1 94 ? 5.045 14.292 20.369 1.00 25.21 110 VAL A C 1
ATOM 717 O O . VAL A 1 94 ? 5.987 15.082 20.392 1.00 23.17 110 VAL A O 1
ATOM 721 N N . ALA A 1 95 ? 5.165 13.053 19.912 1.00 27.88 111 ALA A N 1
ATOM 722 C CA . ALA A 1 95 ? 6.448 12.555 19.426 1.00 26.87 111 ALA A CA 1
ATOM 723 C C . ALA A 1 95 ? 6.223 11.758 18.149 1.00 25.30 111 ALA A C 1
ATOM 724 O O . ALA A 1 95 ? 5.158 11.193 17.955 1.00 27.04 111 ALA A O 1
ATOM 726 N N . ALA A 1 96 ? 7.200 11.769 17.257 1.00 25.67 112 ALA A N 1
ATOM 727 C CA . ALA A 1 96 ? 7.074 11.045 15.993 1.00 28.21 112 ALA A CA 1
ATOM 728 C C . ALA A 1 96 ? 7.024 9.539 16.206 1.00 31.20 112 ALA A C 1
ATOM 729 O O . ALA A 1 96 ? 7.746 8.994 17.055 1.00 30.04 112 ALA A O 1
ATOM 731 N N . GLY A 1 97 ? 6.185 8.876 15.406 1.00 33.04 113 GLY A N 1
ATOM 732 C CA . GLY A 1 97 ? 6.162 7.420 15.339 1.00 33.61 113 GLY A CA 1
ATOM 733 C C . GLY A 1 97 ? 5.286 6.838 16.427 1.00 35.19 113 GLY A C 1
ATOM 734 O O . GLY A 1 97 ? 5.240 5.626 16.606 1.00 38.15 113 GLY A O 1
ATOM 735 N N . VAL A 1 98 ? 4.619 7.713 17.175 1.00 32.23 114 VAL A N 1
ATOM 736 C CA . VAL A 1 98 ? 3.738 7.317 18.270 1.00 33.50 114 VAL A CA 1
ATOM 737 C C . VAL A 1 98 ? 2.279 7.573 17.836 1.00 34.63 114 VAL A C 1
ATOM 738 O O . VAL A 1 98 ? 1.960 8.649 17.336 1.00 31.56 114 VAL A O 1
ATOM 742 N N . ASP A 1 99 ? 1.403 6.586 18.011 1.00 36.22 115 ASP A N 1
ATOM 743 C CA . ASP A 1 99 ? -0.044 6.813 17.899 1.00 35.86 115 ASP A CA 1
ATOM 744 C C . ASP A 1 99 ? -0.535 7.791 18.977 1.00 31.35 115 ASP A C 1
ATOM 745 O O . ASP A 1 99 ? -0.728 7.394 20.106 1.00 33.79 115 ASP A O 1
ATOM 750 N N . GLU A 1 100 ? -0.719 9.064 18.632 1.00 28.37 116 GLU A N 1
ATOM 751 C CA . GLU A 1 100 ? -0.995 10.101 19.638 1.00 28.77 116 GLU A CA 1
ATOM 752 C C . GLU A 1 100 ? -2.484 10.401 19.732 1.00 31.47 116 GLU A C 1
ATOM 753 O O . GLU A 1 100 ? -3.062 10.944 18.784 1.00 33.27 116 GLU A O 1
ATOM 759 N N . ARG A 1 101 ? -3.086 10.096 20.880 1.00 26.90 117 ARG A N 1
ATOM 760 C CA . ARG A 1 101 ? -4.512 10.336 21.083 1.00 30.85 117 ARG A CA 1
ATOM 761 C C . ARG A 1 101 ? -4.758 11.772 21.501 1.00 30.39 117 ARG A C 1
ATOM 762 O O . ARG A 1 101 ? -4.202 12.250 22.493 1.00 31.15 117 ARG A O 1
ATOM 770 N N . VAL A 1 102 ? -5.592 12.456 20.731 1.00 28.93 118 VAL A N 1
ATOM 771 C CA . VAL A 1 102 ? -5.927 13.839 21.015 1.00 24.92 118 VAL A CA 1
ATOM 772 C C . VAL A 1 102 ? -7.333 13.854 21.578 1.00 26.16 118 VAL A C 1
ATOM 773 O O . VAL A 1 102 ? -8.254 13.342 20.944 1.00 25.06 118 VAL A O 1
ATOM 777 N N . ARG A 1 103 ? -7.492 14.392 22.785 1.00 25.78 119 ARG A N 1
ATOM 778 C CA . ARG A 1 103 ? -8.801 14.440 23.400 1.00 25.74 119 ARG A CA 1
ATOM 779 C C . ARG A 1 103 ? -9.280 15.884 23.451 1.00 26.12 119 ARG A C 1
ATOM 780 O O . ARG A 1 103 ? -8.804 16.669 24.283 1.00 25.69 119 ARG A O 1
ATOM 788 N N . LEU A 1 104 ? -10.213 16.237 22.568 1.00 22.14 120 LEU A N 1
ATOM 789 C CA . LEU A 1 104 ? -10.807 17.586 22.605 1.00 21.85 120 LEU A CA 1
ATOM 790 C C . LEU A 1 104 ? -11.519 17.962 23.909 1.00 25.34 120 LEU A C 1
ATOM 791 O O . LEU A 1 104 ? -12.278 17.174 24.478 1.00 25.55 120 LEU A O 1
ATOM 796 N N . VAL A 1 105 ? -11.289 19.198 24.345 1.00 25.73 121 VAL A N 1
ATOM 797 C CA . VAL A 1 105 ? -11.935 19.764 25.535 1.00 25.63 121 VAL A CA 1
ATOM 798 C C . VAL A 1 105 ? -12.915 20.834 25.021 1.00 24.54 121 VAL A C 1
ATOM 799 O O . VAL A 1 105 ? -12.523 21.735 24.272 1.00 19.31 121 VAL A O 1
ATOM 803 N N . ARG A 1 106 ? -14.193 20.698 25.352 1.00 23.62 122 ARG A N 1
ATOM 804 C CA . ARG A 1 106 ? -15.196 21.679 24.899 1.00 28.22 122 ARG A CA 1
ATOM 805 C C . ARG A 1 106 ? -14.937 23.033 25.568 1.00 29.62 122 ARG A C 1
ATOM 806 O O . ARG A 1 106 ? -14.662 23.076 26.760 1.00 28.08 122 ARG A O 1
ATOM 814 N N . ARG A 1 107 ? -15.086 24.137 24.837 1.00 27.86 123 ARG A N 1
ATOM 815 C CA . ARG A 1 107 ? -15.106 25.446 25.480 1.00 30.99 123 ARG A CA 1
ATOM 816 C C . ARG A 1 107 ? -16.395 25.575 26.301 1.00 29.14 123 ARG A C 1
ATOM 817 O O . ARG A 1 107 ? -17.370 24.852 26.064 1.00 29.25 123 ARG A O 1
ATOM 825 N N . ASP A 1 108 ? -16.412 26.494 27.260 1.00 31.55 124 ASP A N 1
ATOM 826 C CA . ASP A 1 108 ? -17.623 26.728 28.035 1.00 32.92 124 ASP A CA 1
ATOM 827 C C . ASP A 1 108 ? -18.795 27.076 27.110 1.00 29.20 124 ASP A C 1
ATOM 828 O O . ASP A 1 108 ? -19.940 26.732 27.404 1.00 31.91 124 ASP A O 1
ATOM 833 N N . CYS A 1 109 ? -18.507 27.747 25.993 1.00 27.10 125 CYS A N 1
ATOM 834 C CA . CYS A 1 109 ? -19.554 28.261 25.095 1.00 27.92 125 CYS A CA 1
ATOM 835 C C . CYS A 1 109 ? -20.022 27.213 24.067 1.00 25.80 125 CYS A C 1
ATOM 836 O O . CYS A 1 109 ? -20.952 27.460 23.292 1.00 25.10 125 CYS A O 1
ATOM 839 N N . PHE A 1 110 ? -19.363 26.060 24.049 1.00 26.23 126 PHE A N 1
ATOM 840 C CA . PHE A 1 110 ? -19.663 24.959 23.089 1.00 24.35 126 PHE A CA 1
ATOM 841 C C . PHE A 1 110 ? -21.114 24.494 23.233 1.00 24.46 126 PHE A C 1
ATOM 842 O O . PHE A 1 110 ? -21.567 24.280 24.343 1.00 33.02 126 PHE A O 1
ATOM 850 N N . PRO A 1 111 ? -21.833 24.277 22.127 1.00 29.10 127 PRO A N 1
ATOM 851 C CA . PRO A 1 111 ? -21.403 24.288 20.735 1.00 25.08 127 PRO A CA 1
ATOM 852 C C . PRO A 1 111 ? -21.776 25.596 20.031 1.00 23.36 127 PRO A C 1
ATOM 853 O O . PRO A 1 111 ? -21.886 25.621 18.792 1.00 22.89 127 PRO A O 1
ATOM 857 N N . ASN A 1 112 ? -21.972 26.662 20.812 1.00 25.18 128 ASN A N 1
ATOM 858 C CA . ASN A 1 112 ? -22.531 27.911 20.319 1.00 26.65 128 ASN A CA 1
ATOM 859 C C . ASN A 1 112 ? -21.538 29.072 20.349 1.00 28.05 128 ASN A C 1
ATOM 860 O O . ASN A 1 112 ? -21.946 30.236 20.282 1.00 30.13 128 ASN A O 1
ATOM 865 N N . CYS A 1 113 ? -20.247 28.780 20.477 1.00 29.14 129 CYS A N 1
ATOM 866 C CA . CYS A 1 113 ? -19.245 29.847 20.410 1.00 30.42 129 CYS A CA 1
ATOM 867 C C . CYS A 1 113 ? -19.318 30.654 19.103 1.00 30.32 129 CYS A C 1
ATOM 868 O O . CYS A 1 113 ? -19.737 30.151 18.053 1.00 24.99 129 CYS A O 1
ATOM 871 N N . THR A 1 114 ? -18.853 31.896 19.180 1.00 32.80 130 THR A N 1
ATOM 872 C CA . THR A 1 114 ? -19.099 32.890 18.154 1.00 38.22 130 THR A CA 1
ATOM 873 C C . THR A 1 114 ? -17.825 33.624 17.711 1.00 39.81 130 THR A C 1
ATOM 874 O O . THR A 1 114 ? -16.782 33.538 18.361 1.00 41.63 130 THR A O 1
ATOM 878 N N . ALA A 1 115 ? -17.894 34.304 16.571 1.00 47.62 131 ALA A N 1
ATOM 879 C CA . ALA A 1 115 ? -16.715 34.968 16.015 1.00 58.04 131 ALA A CA 1
ATOM 880 C C . ALA A 1 115 ? -16.614 36.417 16.494 1.00 62.29 131 ALA A C 1
ATOM 881 O O . ALA A 1 115 ? -17.626 37.071 16.746 1.00 70.24 131 ALA A O 1
ATOM 883 N N . SER B 1 8 ? 23.745 -2.240 32.955 1.00 49.09 24 SER B N 1
ATOM 884 C CA . SER B 1 8 ? 22.714 -1.960 31.902 1.00 54.39 24 SER B CA 1
ATOM 885 C C . SER B 1 8 ? 22.914 -2.731 30.578 1.00 49.86 24 SER B C 1
ATOM 886 O O . SER B 1 8 ? 23.748 -2.356 29.754 1.00 54.29 24 SER B O 1
ATOM 889 N N . PRO B 1 9 ? 22.123 -3.801 30.365 1.00 44.61 25 PRO B N 1
ATOM 890 C CA . PRO B 1 9 ? 22.354 -4.794 29.305 1.00 38.22 25 PRO B CA 1
ATOM 891 C C . PRO B 1 9 ? 22.072 -4.256 27.907 1.00 34.74 25 PRO B C 1
ATOM 892 O O . PRO B 1 9 ? 21.337 -3.283 27.746 1.00 32.03 25 PRO B O 1
ATOM 896 N N . LYS B 1 10 ? 22.629 -4.918 26.900 1.00 31.95 26 LYS B N 1
ATOM 897 C CA . LYS B 1 10 ? 22.524 -4.445 25.540 1.00 33.34 26 LYS B CA 1
ATOM 898 C C . LYS B 1 10 ? 21.932 -5.518 24.642 1.00 31.78 26 LYS B C 1
ATOM 899 O O . LYS B 1 10 ? 22.139 -6.716 24.876 1.00 30.71 26 LYS B O 1
ATOM 905 N N . VAL B 1 11 ? 21.203 -5.068 23.625 1.00 27.35 27 VAL B N 1
ATOM 906 C CA A VAL B 1 11 ? 20.764 -5.941 22.542 0.50 27.96 27 VAL B CA 1
ATOM 907 C CA B VAL B 1 11 ? 20.725 -5.924 22.539 0.50 28.29 27 VAL B CA 1
ATOM 908 C C . VAL B 1 11 ? 21.257 -5.424 21.194 1.00 28.39 27 VAL B C 1
ATOM 909 O O . VAL B 1 11 ? 21.374 -4.221 20.986 1.00 30.99 27 VAL B O 1
ATOM 916 N N . THR B 1 12 ? 21.525 -6.347 20.273 1.00 26.36 28 THR B N 1
ATOM 917 C CA . THR B 1 12 ? 22.008 -6.009 18.943 1.00 25.55 28 THR B CA 1
ATOM 918 C C . THR B 1 12 ? 20.923 -5.583 17.982 1.00 23.40 28 THR B C 1
ATOM 919 O O . THR B 1 12 ? 19.899 -6.252 17.839 1.00 24.90 28 THR B O 1
ATOM 923 N N . VAL B 1 13 ? 21.144 -4.429 17.373 1.00 20.67 29 VAL B N 1
ATOM 924 C CA . VAL B 1 13 ? 20.431 -4.026 16.176 1.00 21.08 29 VAL B CA 1
ATOM 925 C C . VAL B 1 13 ? 21.331 -4.219 14.973 1.00 22.08 29 VAL B C 1
ATOM 926 O O . VAL B 1 13 ? 22.332 -3.521 14.817 1.00 22.76 29 VAL B O 1
ATOM 930 N N . GLY B 1 14 ? 21.011 -5.201 14.140 1.00 20.33 30 GLY B N 1
ATOM 931 C CA . GLY B 1 14 ? 22.011 -5.727 13.203 1.00 20.23 30 GLY B CA 1
ATOM 932 C C . GLY B 1 14 ? 21.369 -6.227 11.917 1.00 21.96 30 GLY B C 1
ATOM 933 O O . GLY B 1 14 ? 20.164 -6.459 11.879 1.00 21.54 30 GLY B O 1
ATOM 934 N N . GLY B 1 15 ? 22.161 -6.377 10.858 1.00 20.80 31 GLY B N 1
ATOM 935 C CA . GLY B 1 15 ? 21.677 -7.027 9.652 1.00 20.99 31 GLY B CA 1
ATOM 936 C C . GLY B 1 15 ? 22.693 -6.973 8.525 1.00 23.08 31 GLY B C 1
ATOM 937 O O . GLY B 1 15 ? 23.898 -6.951 8.764 1.00 20.49 31 GLY B O 1
ATOM 938 N N . SER B 1 16 ? 22.212 -6.932 7.291 1.00 20.86 32 SER B N 1
ATOM 939 C CA . SER B 1 16 ? 23.117 -6.768 6.163 1.00 21.27 32 SER B CA 1
ATOM 940 C C . SER B 1 16 ? 22.691 -5.617 5.225 1.00 20.39 32 SER B C 1
ATOM 941 O O . SER B 1 16 ? 21.527 -5.188 5.211 1.00 23.22 32 SER B O 1
ATOM 944 N N . VAL B 1 17 ? 23.648 -5.133 4.445 1.00 20.58 33 VAL B N 1
ATOM 945 C CA . VAL B 1 17 ? 23.430 -4.047 3.482 1.00 17.92 33 VAL B CA 1
ATOM 946 C C . VAL B 1 17 ? 23.889 -4.577 2.121 1.00 17.40 33 VAL B C 1
ATOM 947 O O . VAL B 1 17 ? 24.994 -5.102 1.988 1.00 18.38 33 VAL B O 1
ATOM 951 N N . GLY B 1 18 ? 22.985 -4.553 1.151 1.00 16.47 34 GLY B N 1
ATOM 952 C CA . GLY B 1 18 ? 23.276 -4.982 -0.217 1.00 19.52 34 GLY B CA 1
ATOM 953 C C . GLY B 1 18 ? 22.491 -4.144 -1.213 1.00 18.47 34 GLY B C 1
ATOM 954 O O . GLY B 1 18 ? 21.879 -3.137 -0.838 1.00 17.80 34 GLY B O 1
ATOM 955 N N . GLY B 1 19 ? 22.517 -4.530 -2.486 1.00 21.79 35 GLY B N 1
ATOM 956 C CA . GLY B 1 19 ? 21.567 -3.975 -3.466 1.00 23.01 35 GLY B CA 1
ATOM 957 C C . GLY B 1 19 ? 22.182 -3.151 -4.592 1.00 25.42 35 GLY B C 1
ATOM 958 O O . GLY B 1 19 ? 21.539 -2.895 -5.591 1.00 32.10 35 GLY B O 1
ATOM 959 N N . VAL B 1 20 ? 23.436 -2.761 -4.426 1.00 27.02 36 VAL B N 1
ATOM 960 C CA . VAL B 1 20 ? 24.154 -1.962 -5.401 1.00 33.72 36 VAL B CA 1
ATOM 961 C C . VAL B 1 20 ? 25.481 -2.666 -5.633 1.00 35.55 36 VAL B C 1
ATOM 962 O O . VAL B 1 20 ? 26.082 -3.207 -4.706 1.00 36.16 36 VAL B O 1
ATOM 966 N N . SER B 1 21 ? 25.926 -2.685 -6.877 1.00 36.30 37 SER B N 1
ATOM 967 C CA A SER B 1 21 ? 27.200 -3.298 -7.208 0.50 38.33 37 SER B CA 1
ATOM 968 C CA B SER B 1 21 ? 27.198 -3.296 -7.211 0.50 39.66 37 SER B CA 1
ATOM 969 C C . SER B 1 21 ? 28.274 -2.230 -7.085 1.00 42.84 37 SER B C 1
ATOM 970 O O . SER B 1 21 ? 28.131 -1.128 -7.616 1.00 55.62 37 SER B O 1
ATOM 975 N N . LEU B 1 22 ? 29.330 -2.537 -6.348 1.00 39.53 38 LEU B N 1
ATOM 976 C CA . LEU B 1 22 ? 30.321 -1.520 -6.059 1.00 47.29 38 LEU B CA 1
ATOM 977 C C . LEU B 1 22 ? 31.212 -1.354 -7.277 1.00 51.93 38 LEU B C 1
ATOM 978 O O . LEU B 1 22 ? 31.497 -0.229 -7.695 1.00 48.53 38 LEU B O 1
ATOM 983 N N . GLN B 1 23 ? 31.608 -2.489 -7.853 1.00 63.01 39 GLN B N 1
ATOM 984 C CA . GLN B 1 23 ? 32.501 -2.531 -9.007 1.00 72.72 39 GLN B CA 1
ATOM 985 C C . GLN B 1 23 ? 33.935 -2.243 -8.581 1.00 73.55 39 GLN B C 1
ATOM 986 O O . GLN B 1 23 ? 34.701 -1.629 -9.323 1.00 68.35 39 GLN B O 1
ATOM 992 N N . ALA B 1 24 ? 34.286 -2.688 -7.376 1.00 72.31 40 ALA B N 1
ATOM 993 C CA . ALA B 1 24 ? 35.560 -2.327 -6.750 1.00 79.89 40 ALA B CA 1
ATOM 994 C C . ALA B 1 24 ? 35.906 -0.840 -6.897 1.00 76.10 40 ALA B C 1
ATOM 995 O O . ALA B 1 24 ? 37.072 -0.456 -6.787 1.00 79.74 40 ALA B O 1
ATOM 997 N N . ARG B 1 25 ? 34.892 -0.014 -7.159 1.00 68.69 41 ARG B N 1
ATOM 998 C CA . ARG B 1 25 ? 34.855 1.362 -6.665 1.00 48.67 41 ARG B CA 1
ATOM 999 C C . ARG B 1 25 ? 35.022 1.336 -5.151 1.00 45.38 41 ARG B C 1
ATOM 1000 O O . ARG B 1 25 ? 34.449 0.486 -4.465 1.00 44.66 41 ARG B O 1
ATOM 1008 N N . GLN B 1 26 ? 35.824 2.257 -4.636 1.00 36.83 42 GLN B N 1
ATOM 1009 C CA . G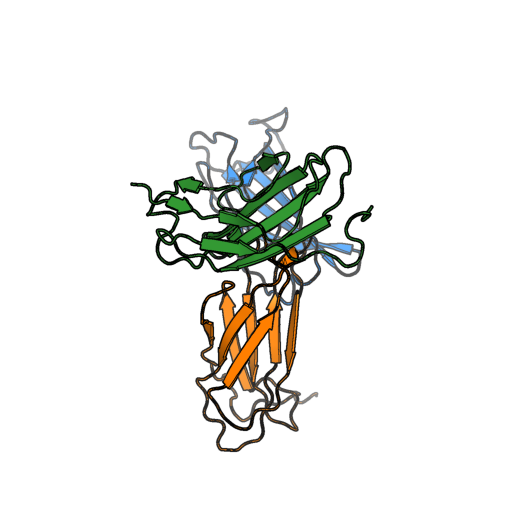LN B 1 26 ? 35.963 2.412 -3.202 1.00 38.35 42 GLN B CA 1
ATOM 1010 C C . GLN B 1 26 ? 34.769 3.165 -2.628 1.00 32.01 42 GLN B C 1
ATOM 1011 O O . GLN B 1 26 ? 34.445 4.257 -3.094 1.00 30.22 42 GLN B O 1
ATOM 1017 N N . ALA B 1 27 ? 34.143 2.607 -1.594 1.00 28.16 43 ALA B N 1
ATOM 1018 C CA . ALA B 1 27 ? 32.907 3.181 -1.095 1.00 25.49 43 ALA B CA 1
ATOM 1019 C C . ALA B 1 27 ? 32.881 3.396 0.419 1.00 23.65 43 ALA B C 1
ATOM 1020 O O . ALA B 1 27 ? 33.707 2.846 1.164 1.00 26.94 43 ALA B O 1
ATOM 1022 N N . GLN B 1 28 ? 31.965 4.253 0.856 1.00 22.08 44 GLN B N 1
ATOM 1023 C CA . GLN B 1 28 ? 31.725 4.469 2.272 1.00 24.43 44 GLN B CA 1
ATOM 1024 C C . GLN B 1 28 ? 30.254 4.248 2.556 1.00 24.11 44 GLN B C 1
ATOM 1025 O O . GLN B 1 28 ? 29.369 4.620 1.751 1.00 20.45 44 GLN B O 1
ATOM 1031 N N . LEU B 1 29 ? 29.977 3.666 3.717 1.00 21.26 45 LEU B N 1
ATOM 1032 C CA A LEU B 1 29 ? 28.606 3.524 4.165 0.50 20.34 45 LEU B CA 1
ATOM 1033 C CA B LEU B 1 29 ? 28.602 3.528 4.172 0.50 20.73 45 LEU B CA 1
ATOM 1034 C C . LEU B 1 29 ? 28.422 4.276 5.477 1.00 20.59 45 LEU B C 1
ATOM 1035 O O . LEU B 1 29 ? 29.210 4.121 6.394 1.00 23.99 45 LEU B O 1
ATOM 1044 N N . ARG B 1 30 ? 27.375 5.089 5.548 1.00 17.10 46 ARG B N 1
ATOM 1045 C CA . ARG B 1 30 ? 26.991 5.744 6.789 1.00 17.34 46 ARG B CA 1
ATOM 1046 C C . ARG B 1 30 ? 25.663 5.170 7.273 1.00 16.38 46 ARG B C 1
ATOM 1047 O O . ARG B 1 30 ? 24.684 5.153 6.512 1.00 19.76 46 ARG B O 1
ATOM 1055 N N . LEU B 1 31 ? 25.612 4.656 8.509 1.00 16.76 47 LEU B N 1
ATOM 1056 C CA . LEU B 1 31 ? 24.340 4.176 9.052 1.00 18.97 47 LEU B CA 1
ATOM 1057 C C . LEU B 1 31 ? 23.991 5.017 10.285 1.00 17.16 47 LEU B C 1
ATOM 1058 O O . LEU B 1 31 ? 24.814 5.140 11.180 1.00 18.04 47 LEU B O 1
ATOM 1063 N N . ARG B 1 32 ? 22.769 5.552 10.298 1.00 16.63 48 ARG B N 1
ATOM 1064 C CA . ARG B 1 32 ? 22.202 6.283 11.431 1.00 16.75 48 ARG B CA 1
ATOM 1065 C C . ARG B 1 32 ? 20.907 5.625 11.921 1.00 17.65 48 ARG B C 1
ATOM 1066 O O . ARG B 1 32 ? 19.962 5.429 11.161 1.00 16.12 48 ARG B O 1
ATOM 1074 N N . LEU B 1 33 ? 20.881 5.306 13.208 1.00 18.97 49 LEU B N 1
ATOM 1075 C CA . LEU B 1 33 ? 19.710 4.728 13.818 1.00 19.15 49 LEU B CA 1
ATOM 1076 C C . LEU B 1 33 ? 19.049 5.822 14.667 1.00 17.49 49 LEU B C 1
ATOM 1077 O O . LEU B 1 33 ? 19.700 6.499 15.482 1.00 18.45 49 LEU B O 1
ATOM 1082 N N . TYR B 1 34 ? 17.760 6.010 14.417 1.00 16.45 50 TYR B N 1
ATOM 1083 C CA . TYR B 1 34 ? 16.958 7.057 15.035 1.00 19.45 50 TYR B CA 1
ATOM 1084 C C . TYR B 1 34 ? 15.959 6.438 15.999 1.00 20.37 50 TYR B C 1
ATOM 1085 O O . TYR B 1 34 ? 15.314 5.426 15.677 1.00 19.83 50 TYR B O 1
ATOM 1094 N N . ALA B 1 35 ? 15.782 7.075 17.153 1.00 19.01 51 ALA B N 1
ATOM 1095 C CA . ALA B 1 35 ? 14.622 6.783 17.993 1.00 22.40 51 ALA B CA 1
ATOM 1096 C C . ALA B 1 35 ? 14.249 8.028 18.791 1.00 23.39 51 ALA B C 1
ATOM 1097 O O . ALA B 1 35 ? 15.008 9.007 18.811 1.00 23.35 51 ALA B O 1
ATOM 1099 N N . VAL B 1 36 ? 13.083 8.002 19.438 1.00 24.39 52 VAL B N 1
ATOM 1100 C CA . VAL B 1 36 ? 12.663 9.118 20.258 1.00 23.64 52 VAL B CA 1
ATOM 1101 C C . VAL B 1 36 ? 13.282 8.992 21.630 1.00 27.06 52 VAL B C 1
ATOM 1102 O O . VAL B 1 36 ? 13.186 7.950 22.266 1.00 29.12 52 VAL B O 1
ATOM 1106 N N . VAL B 1 37 ? 13.964 10.054 22.040 1.00 28.35 53 VAL B N 1
ATOM 1107 C CA A VAL B 1 37 ? 14.544 10.146 23.373 0.50 29.72 53 VAL B CA 1
ATOM 1108 C CA B VAL B 1 37 ? 14.538 10.140 23.370 0.50 31.08 53 VAL B CA 1
ATOM 1109 C C . VAL B 1 37 ? 13.966 11.369 24.054 1.00 32.05 53 VAL B C 1
ATOM 1110 O O . VAL B 1 37 ? 14.073 12.474 23.533 1.00 31.43 53 VAL B O 1
ATOM 1117 N N . GLN B 1 38 ? 13.356 11.155 25.219 1.00 34.52 54 GLN B N 1
ATOM 1118 C CA A GLN B 1 38 ? 12.589 12.181 25.900 0.50 39.19 54 GLN B CA 1
ATOM 1119 C CA B GLN B 1 38 ? 12.616 12.203 25.900 0.50 39.05 54 GLN B CA 1
ATOM 1120 C C . GLN B 1 38 ? 11.865 13.101 24.919 1.00 38.51 54 GLN B C 1
ATOM 1121 O O . GLN B 1 38 ? 11.996 14.320 24.974 1.00 39.36 54 GLN B O 1
ATOM 1132 N N . GLY B 1 39 ? 11.084 12.500 24.027 1.00 35.80 55 GLY B N 1
ATOM 1133 C CA . GLY B 1 39 ? 10.175 13.273 23.172 1.00 37.14 55 GLY B CA 1
ATOM 1134 C C . GLY B 1 39 ? 10.746 13.781 21.863 1.00 35.33 55 GLY B C 1
ATOM 1135 O O . GLY B 1 39 ? 9.995 14.139 20.954 1.00 34.04 55 GLY B O 1
ATOM 1136 N N . ARG B 1 40 ? 12.076 13.796 21.752 1.00 31.33 56 ARG B N 1
ATOM 1137 C CA . ARG B 1 40 ? 12.749 14.286 20.561 1.00 29.96 56 ARG B CA 1
ATOM 1138 C C . ARG B 1 40 ? 13.375 13.155 19.753 1.00 28.08 56 ARG B C 1
ATOM 1139 O O . ARG B 1 40 ? 14.074 12.280 20.295 1.00 26.05 56 ARG B O 1
ATOM 1147 N N . MET B 1 41 ? 13.081 13.142 18.462 1.00 25.16 57 MET B N 1
ATOM 1148 C CA . MET B 1 41 ? 13.674 12.151 17.579 1.00 26.95 57 MET B CA 1
ATOM 1149 C C . MET B 1 41 ? 15.159 12.477 17.395 1.00 26.35 57 MET B C 1
ATOM 1150 O O . MET B 1 41 ? 15.505 13.562 16.943 1.00 29.66 57 MET B O 1
ATOM 1155 N N . GLN B 1 42 ? 16.033 11.557 17.783 1.00 28.01 58 GLN B N 1
ATOM 1156 C CA . GLN B 1 42 ? 17.479 11.823 17.776 1.00 27.00 58 GLN B CA 1
ATOM 1157 C C . GLN B 1 42 ? 18.169 10.660 17.080 1.00 25.22 58 GLN B C 1
ATOM 1158 O O . GLN B 1 42 ? 17.593 9.571 17.032 1.00 20.83 58 GLN B O 1
ATOM 1164 N N . THR B 1 43 ? 19.426 10.821 16.641 1.00 21.08 59 THR B N 1
ATOM 1165 C CA A THR B 1 43 ? 20.250 9.660 16.344 0.50 22.09 59 THR B CA 1
ATOM 1166 C CA B THR B 1 43 ? 20.257 9.625 16.364 0.50 20.01 59 THR B CA 1
ATOM 1167 C C . THR B 1 43 ? 20.705 9.014 17.665 1.00 21.60 59 THR B C 1
ATOM 1168 O O . THR B 1 43 ? 21.317 9.684 18.508 1.00 24.79 59 THR B O 1
ATOM 1175 N N . ILE B 1 44 ? 20.412 7.733 17.837 1.00 20.79 60 ILE B N 1
ATOM 1176 C CA . ILE B 1 44 ? 20.875 7.024 19.020 1.00 22.04 60 ILE B CA 1
ATOM 1177 C C . ILE B 1 44 ? 22.048 6.095 18.700 1.00 25.38 60 ILE B C 1
ATOM 1178 O O . ILE B 1 44 ? 22.644 5.525 19.615 1.00 24.72 60 ILE B O 1
ATOM 1183 N N . ALA B 1 45 ? 22.361 5.923 17.415 1.00 24.21 61 ALA B N 1
ATOM 1184 C CA . ALA B 1 45 ? 23.592 5.219 17.009 1.00 26.25 61 ALA B CA 1
ATOM 1185 C C . ALA B 1 45 ? 24.018 5.672 15.624 1.00 23.21 61 ALA B C 1
ATOM 1186 O O . ALA B 1 45 ? 23.192 6.088 14.826 1.00 18.84 61 ALA B O 1
ATOM 1188 N N . GLU B 1 46 ? 25.315 5.624 15.348 1.00 25.29 62 GLU B N 1
ATOM 1189 C CA . GLU B 1 46 ? 25.824 5.958 14.013 1.00 20.43 62 GLU B CA 1
ATOM 1190 C C . GLU B 1 46 ? 27.177 5.260 13.824 1.00 23.67 62 GLU B C 1
ATOM 1191 O O . GLU B 1 46 ? 28.029 5.296 14.711 1.00 22.70 62 GLU B O 1
ATOM 1197 N N . ARG B 1 47 ? 27.324 4.558 12.700 1.00 23.15 63 ARG B N 1
ATOM 1198 C CA . ARG B 1 47 ? 28.561 3.855 12.335 1.00 23.44 63 ARG B CA 1
ATOM 1199 C C . ARG B 1 47 ? 28.859 4.306 10.909 1.00 22.15 63 ARG B C 1
ATOM 1200 O O . ARG B 1 47 ? 27.930 4.472 10.095 1.00 18.23 63 ARG B O 1
ATOM 1208 N N . ARG B 1 48 ? 30.139 4.463 10.600 1.00 20.96 64 ARG B N 1
ATOM 1209 C CA . ARG B 1 48 ? 30.594 4.624 9.223 1.00 23.54 64 ARG B CA 1
ATOM 1210 C C . ARG B 1 48 ? 31.550 3.488 8.855 1.00 22.87 64 ARG B C 1
ATOM 1211 O O . ARG B 1 48 ? 32.366 3.059 9.688 1.00 22.76 64 ARG B O 1
ATOM 1219 N N . TYR B 1 49 ? 31.462 3.027 7.603 1.00 20.86 65 TYR B N 1
ATOM 1220 C CA . TYR B 1 49 ? 32.313 1.920 7.133 1.00 20.66 65 TYR B CA 1
ATOM 1221 C C . TYR B 1 49 ? 32.966 2.317 5.828 1.00 22.79 65 TYR B C 1
ATOM 1222 O O . TYR B 1 49 ? 32.355 3.030 5.005 1.00 19.72 65 TYR B O 1
ATOM 1231 N N . ARG B 1 50 ? 34.202 1.862 5.647 1.00 22.93 66 ARG B N 1
ATOM 1232 C CA . ARG B 1 50 ? 34.839 1.837 4.325 1.00 27.42 66 ARG B CA 1
ATOM 1233 C C . ARG B 1 50 ? 34.648 0.431 3.759 1.00 27.48 66 ARG B C 1
ATOM 1234 O O . ARG B 1 50 ? 35.081 -0.549 4.367 1.00 31.66 66 ARG B O 1
ATOM 1242 N N . VAL B 1 51 ? 33.993 0.349 2.606 1.00 28.66 67 VAL B N 1
ATOM 1243 C CA . VAL B 1 51 ? 33.429 -0.898 2.108 1.00 28.10 67 VAL B CA 1
ATOM 1244 C C . VAL B 1 51 ? 34.215 -1.269 0.867 1.00 31.19 67 VAL B C 1
ATOM 1245 O O . VAL B 1 51 ? 34.350 -0.455 -0.039 1.00 34.64 67 VAL B O 1
ATOM 1249 N N . SER B 1 52 ? 34.697 -2.503 0.819 1.00 35.01 68 SER B N 1
ATOM 1250 C CA . SER B 1 52 ? 35.309 -3.031 -0.389 1.00 42.08 68 SER B CA 1
ATOM 1251 C C . SER B 1 52 ? 34.384 -4.011 -1.111 1.00 42.33 68 SER B C 1
ATOM 1252 O O . SER B 1 52 ? 34.649 -4.391 -2.245 1.00 41.53 68 SER B O 1
ATOM 1255 N N . GLY B 1 53 ? 33.292 -4.414 -0.471 1.00 37.69 69 GLY B N 1
ATOM 1256 C CA . GLY B 1 53 ? 32.311 -5.231 -1.167 1.00 33.05 69 GLY B CA 1
ATOM 1257 C C . GLY B 1 53 ? 30.977 -5.346 -0.480 1.00 26.79 69 GLY B C 1
ATOM 1258 O O . GLY B 1 53 ? 30.841 -5.080 0.717 1.00 26.07 69 GLY B O 1
ATOM 1259 N N . LEU B 1 54 ? 29.974 -5.729 -1.248 1.00 23.18 70 LEU B N 1
ATOM 1260 C CA . LEU B 1 54 ? 28.635 -5.878 -0.696 1.00 23.78 70 LEU B CA 1
ATOM 1261 C C . LEU B 1 54 ? 28.154 -7.260 -1.093 1.00 24.12 70 LEU B C 1
ATOM 1262 O O . LEU B 1 54 ? 28.441 -7.703 -2.201 1.00 24.77 70 LEU B O 1
ATOM 1267 N N . PRO B 1 55 ? 27.415 -7.950 -0.199 1.00 25.53 71 PRO B N 1
ATOM 1268 C CA . PRO B 1 55 ? 26.806 -7.419 1.012 1.00 22.26 71 PRO B CA 1
ATOM 1269 C C . PRO B 1 55 ? 27.792 -7.282 2.172 1.00 23.86 71 PRO B C 1
ATOM 1270 O O . PRO B 1 55 ? 28.802 -7.977 2.208 1.00 25.23 71 PRO B O 1
ATOM 1274 N N . LEU B 1 56 ? 27.512 -6.374 3.100 1.00 23.58 72 LEU B N 1
ATOM 1275 C CA . LEU B 1 56 ? 28.271 -6.331 4.347 1.00 27.73 72 LEU B CA 1
ATOM 1276 C C . LEU B 1 56 ? 27.308 -6.457 5.524 1.00 26.16 72 LEU B C 1
ATOM 1277 O O . LEU B 1 56 ? 26.109 -6.202 5.375 1.00 26.58 72 LEU B O 1
ATOM 1282 N N . ARG B 1 57 ? 27.811 -6.904 6.665 1.00 24.61 73 ARG B N 1
ATOM 1283 C CA . ARG B 1 57 ? 26.975 -6.907 7.866 1.00 25.23 73 ARG B CA 1
ATOM 1284 C C . ARG B 1 57 ? 27.286 -5.721 8.769 1.00 24.99 73 ARG B C 1
ATOM 1285 O O . ARG B 1 57 ? 28.408 -5.189 8.763 1.00 22.43 73 ARG B O 1
ATOM 1293 N N . TYR B 1 58 ? 26.263 -5.260 9.477 1.00 20.31 74 TYR B N 1
ATOM 1294 C CA . TYR B 1 58 ? 26.416 -4.162 10.423 1.00 19.85 74 TYR B CA 1
ATOM 1295 C C . TYR B 1 58 ? 25.818 -4.632 11.762 1.00 22.67 74 TYR B C 1
ATOM 1296 O O . TYR B 1 58 ? 25.001 -5.566 11.800 1.00 19.47 74 TYR B O 1
ATOM 1305 N N . ALA B 1 59 ? 26.262 -4.025 12.861 1.00 23.60 75 ALA B N 1
ATOM 1306 C CA . ALA B 1 59 ? 25.793 -4.365 14.223 1.00 21.60 75 ALA B CA 1
ATOM 1307 C C . ALA B 1 59 ? 25.866 -3.064 15.021 1.00 23.35 75 ALA B C 1
ATOM 1308 O O . ALA B 1 59 ? 26.790 -2.248 14.837 1.00 29.40 75 ALA B O 1
ATOM 1310 N N . PHE B 1 60 ? 24.838 -2.809 15.812 1.00 20.05 76 PHE B N 1
ATOM 1311 C CA . PHE B 1 60 ? 24.908 -1.781 16.850 1.00 19.36 76 PHE B CA 1
ATOM 1312 C C . PHE B 1 60 ? 24.493 -2.501 18.113 1.00 21.60 76 PHE B C 1
ATOM 1313 O O . PHE B 1 60 ? 23.449 -3.153 18.108 1.00 24.83 76 PHE B O 1
ATOM 1321 N N . ASP B 1 61 ? 25.257 -2.358 19.193 1.00 22.98 77 ASP B N 1
ATOM 1322 C CA . ASP B 1 61 ? 24.860 -2.891 20.498 1.00 26.71 77 ASP B CA 1
ATOM 1323 C C . ASP B 1 61 ? 24.320 -1.768 21.369 1.00 28.65 77 ASP B C 1
ATOM 1324 O O . ASP B 1 61 ? 25.056 -0.853 21.732 1.00 25.35 77 ASP B O 1
ATOM 1329 N N . LEU B 1 62 ? 23.027 -1.833 21.667 1.00 27.04 78 LEU B N 1
ATOM 1330 C CA . LEU B 1 62 ? 22.301 -0.724 22.277 1.00 26.08 78 LEU B CA 1
ATOM 1331 C C . LEU B 1 62 ? 21.712 -1.126 23.637 1.00 30.00 78 LEU B C 1
ATOM 1332 O O . LEU B 1 62 ? 21.174 -2.228 23.806 1.00 26.93 78 LEU B O 1
ATOM 1337 N N . GLU B 1 63 ? 21.780 -0.222 24.608 1.00 29.39 79 GLU B N 1
ATOM 1338 C CA . GLU B 1 63 ? 21.245 -0.538 25.922 1.00 32.58 79 GLU B CA 1
ATOM 1339 C C . GLU B 1 63 ? 19.752 -0.771 25.815 1.00 29.72 79 GLU B C 1
ATOM 1340 O O . GLU B 1 63 ? 19.061 -0.035 25.113 1.00 25.66 79 GLU B O 1
ATOM 1346 N N . VAL B 1 64 ? 19.246 -1.802 26.493 1.00 29.57 80 VAL B N 1
ATOM 1347 C CA A VAL B 1 64 ? 17.821 -2.133 26.446 0.50 28.47 80 VAL B CA 1
ATOM 1348 C CA B VAL B 1 64 ? 17.826 -2.100 26.392 0.50 28.08 80 VAL B CA 1
ATOM 1349 C C . VAL B 1 64 ? 17.025 -0.979 27.041 1.00 27.49 80 VAL B C 1
ATOM 1350 O O . VAL B 1 64 ? 15.921 -0.689 26.623 1.00 28.43 80 VAL B O 1
ATOM 1357 N N . ASP B 1 65 ? 17.594 -0.338 28.052 1.00 28.33 81 ASP B N 1
ATOM 1358 C CA . ASP B 1 65 ? 16.919 0.807 28.654 1.00 29.08 81 ASP B CA 1
ATOM 1359 C C . ASP B 1 65 ? 16.689 1.913 27.617 1.00 31.24 81 ASP B C 1
ATOM 1360 O O . ASP B 1 65 ? 15.644 2.543 27.623 1.00 32.29 81 ASP B O 1
ATOM 1365 N N . ARG B 1 66 ? 17.641 2.113 26.708 1.00 31.22 82 ARG B N 1
ATOM 1366 C CA . ARG B 1 66 ? 17.476 3.104 25.653 1.00 34.59 82 ARG B CA 1
ATOM 1367 C C . ARG B 1 66 ? 16.458 2.629 24.611 1.00 34.86 82 ARG B C 1
ATOM 1368 O O . ARG B 1 66 ? 15.619 3.403 24.143 1.00 31.83 82 ARG B O 1
ATOM 1376 N N . LEU B 1 67 ? 16.486 1.335 24.302 1.00 30.29 83 LEU B N 1
ATOM 1377 C CA . LEU B 1 67 ? 15.554 0.782 23.319 1.00 29.89 83 LEU B CA 1
ATOM 1378 C C . LEU B 1 67 ? 14.104 0.655 23.814 1.00 27.66 83 LEU B C 1
ATOM 1379 O O . LEU B 1 67 ? 13.174 0.607 23.004 1.00 23.72 83 LEU B O 1
ATOM 1384 N N . GLU B 1 68 ? 13.894 0.596 25.126 1.00 29.93 84 GLU B N 1
ATOM 1385 C CA . GLU B 1 68 ? 12.600 0.130 25.612 1.00 30.62 84 GLU B CA 1
ATOM 1386 C C . GLU B 1 68 ? 11.484 1.046 25.136 1.00 29.56 84 GLU B C 1
ATOM 1387 O O . GLU B 1 68 ? 11.553 2.256 25.311 1.00 30.27 84 GLU B O 1
ATOM 1393 N N . GLY B 1 69 ? 10.472 0.452 24.515 1.00 28.84 85 GLY B N 1
ATOM 1394 C CA . GLY B 1 69 ? 9.287 1.170 24.068 1.00 32.44 85 GLY B CA 1
ATOM 1395 C C . GLY B 1 69 ? 9.504 2.139 22.916 1.00 31.69 85 GLY B C 1
ATOM 1396 O O . GLY B 1 69 ? 8.694 3.049 22.721 1.00 33.45 85 GLY B O 1
ATOM 1397 N N . GLU B 1 70 ? 10.577 1.976 22.148 1.00 28.91 86 GLU B N 1
ATOM 1398 C CA . GLU B 1 70 ? 10.803 2.882 21.005 1.00 28.02 86 GLU B CA 1
ATOM 1399 C C . GLU B 1 70 ? 10.712 2.150 19.675 1.00 26.08 86 GLU B C 1
ATOM 1400 O O . GLU B 1 70 ? 11.303 1.103 19.533 1.00 25.95 86 GLU B O 1
ATOM 1406 N N . ALA B 1 71 ? 9.996 2.717 18.703 1.00 24.74 87 ALA B N 1
ATOM 1407 C CA . ALA B 1 71 ? 10.246 2.434 17.289 1.00 21.38 87 ALA B CA 1
ATOM 1408 C C . ALA B 1 71 ? 11.630 2.910 16.865 1.00 24.41 87 ALA B C 1
ATOM 1409 O O . ALA B 1 71 ? 12.092 3.971 17.306 1.00 21.48 87 ALA B O 1
ATOM 1411 N N . LEU B 1 72 ? 12.304 2.091 16.051 1.00 19.50 88 LEU B N 1
ATOM 1412 C CA . LEU B 1 72 ? 13.661 2.373 15.573 1.00 19.37 88 LEU B CA 1
ATOM 1413 C C . LEU B 1 72 ? 13.652 2.536 14.047 1.00 20.04 88 LEU B C 1
ATOM 1414 O O . LEU B 1 72 ? 13.012 1.755 13.323 1.00 20.13 88 LEU B O 1
ATOM 1419 N N . TYR B 1 73 ? 14.377 3.540 13.549 1.00 16.94 89 TYR B N 1
ATOM 1420 C CA . TYR B 1 73 ? 14.472 3.764 12.107 1.00 17.12 89 TYR B CA 1
ATOM 1421 C C . TYR B 1 73 ? 15.933 3.812 11.702 1.00 22.33 89 TYR B C 1
ATOM 1422 O O . TYR B 1 73 ? 16.724 4.558 12.297 1.00 19.29 89 TYR B O 1
ATOM 1431 N N . LEU B 1 74 ? 16.272 3.021 10.688 1.00 18.08 90 LEU B N 1
ATOM 1432 C CA . LEU B 1 74 ? 17.616 2.980 10.156 1.00 17.70 90 LEU B CA 1
ATOM 1433 C C . LEU B 1 74 ? 17.733 3.715 8.819 1.00 15.42 90 LEU B C 1
ATOM 1434 O O . LEU B 1 74 ? 17.037 3.393 7.855 1.00 17.17 90 LEU B O 1
ATOM 1439 N N . ARG B 1 75 ? 18.677 4.650 8.766 1.00 13.73 91 ARG B N 1
ATOM 1440 C CA . ARG B 1 75 ? 19.000 5.426 7.541 1.00 14.84 91 ARG B CA 1
ATOM 1441 C C . ARG B 1 75 ? 20.387 5.027 7.023 1.00 16.40 91 ARG B C 1
ATOM 1442 O O . ARG B 1 75 ? 21.383 5.195 7.736 1.00 13.48 91 ARG B O 1
ATOM 1450 N N . THR B 1 76 ? 20.458 4.505 5.806 1.00 14.28 92 THR B N 1
ATOM 1451 C CA . THR B 1 76 ? 21.710 3.911 5.320 1.00 14.87 92 THR B CA 1
ATOM 1452 C C . THR B 1 76 ? 22.078 4.663 4.050 1.00 13.67 92 THR B C 1
ATOM 1453 O O . THR B 1 76 ? 21.249 4.808 3.166 1.00 15.81 92 THR B O 1
ATOM 1457 N N . GLU B 1 77 ? 23.330 5.089 3.933 1.00 17.55 93 GLU B N 1
ATOM 1458 C CA . GLU B 1 77 ? 23.736 5.921 2.780 1.00 18.97 93 GLU B CA 1
ATOM 1459 C C . GLU B 1 77 ? 25.094 5.475 2.266 1.00 15.29 93 GLU B C 1
ATOM 1460 O O . GLU B 1 77 ? 26.062 5.436 3.032 1.00 16.99 93 GLU B O 1
ATOM 1466 N N . LEU B 1 78 ? 25.128 5.139 0.982 1.00 17.35 94 LEU B N 1
ATOM 1467 C CA . LEU B 1 78 ? 26.348 4.785 0.250 1.00 17.90 94 LEU B CA 1
ATOM 1468 C C . LEU B 1 78 ? 26.854 5.986 -0.571 1.00 18.55 94 LEU B C 1
ATOM 1469 O O . LEU B 1 78 ? 26.067 6.657 -1.257 1.00 18.79 94 LEU B O 1
ATOM 1474 N N . SER B 1 79 ? 28.154 6.267 -0.450 1.00 18.81 95 SER B N 1
ATOM 1475 C CA . SER B 1 79 ? 28.838 7.298 -1.250 1.00 19.43 95 SER B CA 1
ATOM 1476 C C . SER B 1 79 ? 30.168 6.703 -1.722 1.00 20.14 95 SER B C 1
ATOM 1477 O O . SER B 1 79 ? 30.646 5.731 -1.136 1.00 18.65 95 SER B O 1
ATOM 1480 N N . TRP B 1 80 ? 30.757 7.267 -2.775 1.00 18.78 96 TRP B N 1
ATOM 1481 C CA . TRP B 1 80 ? 32.112 6.898 -3.184 1.00 19.64 96 TRP B CA 1
ATOM 1482 C C . TRP B 1 80 ? 33.159 7.662 -2.372 1.00 22.15 96 TRP B C 1
ATOM 1483 O O . TRP B 1 80 ? 33.014 8.875 -2.144 1.00 21.81 96 TRP B O 1
ATOM 1494 N N . VAL B 1 81 ? 34.264 6.990 -2.054 1.00 22.37 97 VAL B N 1
ATOM 1495 C CA . VAL B 1 81 ? 35.426 7.659 -1.482 1.00 23.71 97 VAL B CA 1
ATOM 1496 C C . VAL B 1 81 ? 35.851 8.770 -2.443 1.00 23.95 97 VAL B C 1
ATOM 1497 O O . VAL B 1 81 ? 36.002 8.548 -3.635 1.00 22.90 97 VAL B O 1
ATOM 1501 N N . GLY B 1 82 ? 36.030 9.977 -1.924 1.00 24.84 98 GLY B N 1
ATOM 1502 C CA . GLY B 1 82 ? 36.553 11.079 -2.730 1.00 26.67 98 GLY B CA 1
ATOM 1503 C C . GLY B 1 82 ? 35.453 12.016 -3.201 1.00 29.54 98 GLY B C 1
ATOM 1504 O O . GLY B 1 82 ? 35.738 13.025 -3.846 1.00 28.44 98 GLY B O 1
ATOM 1505 N N . VAL B 1 83 ? 34.198 11.672 -2.918 1.00 26.79 99 VAL B N 1
ATOM 1506 C CA . VAL B 1 83 ? 33.063 12.534 -3.288 1.00 27.55 99 VAL B CA 1
ATOM 1507 C C . VAL B 1 83 ? 31.997 12.581 -2.194 1.00 25.13 99 VAL B C 1
ATOM 1508 O O . VAL B 1 83 ? 31.348 11.570 -1.902 1.00 21.69 99 VAL B O 1
ATOM 1512 N N . ALA B 1 84 ? 31.813 13.753 -1.578 1.00 26.27 100 ALA B N 1
ATOM 1513 C CA . ALA B 1 84 ? 30.802 13.907 -0.526 1.00 24.29 100 ALA B CA 1
ATOM 1514 C C . ALA B 1 84 ? 29.379 13.973 -1.090 1.00 29.23 100 ALA B C 1
ATOM 1515 O O . ALA B 1 84 ? 28.699 14.999 -0.955 1.00 31.35 100 ALA B O 1
ATOM 1517 N N . ALA B 1 85 ? 28.911 12.902 -1.711 1.00 23.34 101 ALA B N 1
ATOM 1518 C CA . ALA B 1 85 ? 27.501 12.856 -2.127 1.00 23.42 101 ALA B CA 1
ATOM 1519 C C . ALA B 1 85 ? 26.976 11.456 -1.914 1.00 21.57 101 ALA B C 1
ATOM 1520 O O . ALA B 1 85 ? 27.648 10.489 -2.270 1.00 17.99 101 ALA B O 1
ATOM 1522 N N . VAL B 1 86 ? 25.773 11.359 -1.364 1.00 20.61 102 VAL B N 1
ATOM 1523 C CA . VAL B 1 86 ? 25.011 10.107 -1.368 1.00 18.61 102 VAL B CA 1
ATOM 1524 C C . VAL B 1 86 ? 24.789 9.661 -2.811 1.00 18.95 102 VAL B C 1
ATOM 1525 O O . VAL B 1 86 ? 24.318 10.453 -3.651 1.00 19.23 102 VAL B O 1
ATOM 1529 N N . GLN B 1 87 ? 25.142 8.406 -3.103 1.00 16.62 103 GLN B N 1
ATOM 1530 C CA . GLN B 1 87 ? 24.854 7.779 -4.397 1.00 16.88 103 GLN B CA 1
ATOM 1531 C C . GLN B 1 87 ? 23.632 6.837 -4.336 1.00 16.71 103 GLN B C 1
ATOM 1532 O O . GLN B 1 87 ? 22.913 6.669 -5.323 1.00 16.32 103 GLN B O 1
ATOM 1538 N N . ALA B 1 88 ? 23.437 6.174 -3.198 1.00 17.35 104 ALA B N 1
ATOM 1539 C CA . ALA B 1 88 ? 22.320 5.233 -3.045 1.00 16.30 104 ALA B CA 1
ATOM 1540 C C . ALA B 1 88 ? 21.965 5.215 -1.560 1.00 16.68 104 ALA B C 1
ATOM 1541 O O . ALA B 1 88 ? 22.816 5.487 -0.729 1.00 15.79 104 ALA B O 1
ATOM 1543 N N . SER B 1 89 ? 20.710 4.934 -1.197 1.00 16.64 105 SER B N 1
ATOM 1544 C CA . SER B 1 89 ? 20.333 5.034 0.227 1.00 17.71 105 SER B CA 1
ATOM 1545 C C . SER B 1 89 ? 19.163 4.106 0.532 1.00 17.30 105 SER B C 1
ATOM 1546 O O . SER B 1 89 ? 18.553 3.546 -0.378 1.00 17.47 105 SER B O 1
ATOM 1549 N N . ALA B 1 90 ? 18.841 3.979 1.823 1.00 16.67 106 ALA B N 1
ATOM 1550 C CA . ALA B 1 90 ? 17.667 3.238 2.262 1.00 17.73 106 ALA B CA 1
ATOM 1551 C C . ALA B 1 90 ? 17.192 3.847 3.576 1.00 17.41 106 ALA B C 1
AT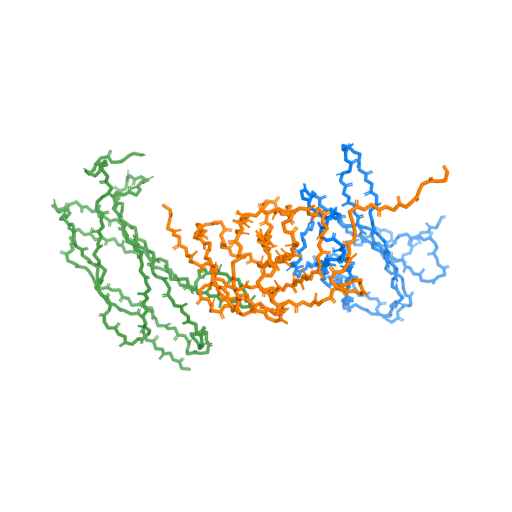OM 1552 O O . ALA B 1 90 ? 17.966 4.480 4.315 1.00 16.02 106 ALA B O 1
ATOM 1554 N N . TRP B 1 91 ? 15.935 3.584 3.892 1.00 17.34 107 TRP B N 1
ATOM 1555 C CA . TRP B 1 91 ? 15.288 4.137 5.082 1.00 17.15 107 TRP B CA 1
ATOM 1556 C C . TRP B 1 91 ? 14.193 3.163 5.440 1.00 15.60 107 TRP B C 1
ATOM 1557 O O . TRP B 1 91 ? 13.355 2.828 4.602 1.00 18.44 107 TRP B O 1
ATOM 1568 N N . GLN B 1 92 ? 14.215 2.688 6.672 1.00 16.43 108 GLN B N 1
ATOM 1569 C CA . GLN B 1 92 ? 13.290 1.628 7.055 1.00 15.89 108 GLN B CA 1
ATOM 1570 C C . GLN B 1 92 ? 13.177 1.541 8.561 1.00 17.78 108 GLN B C 1
ATOM 1571 O O . GLN B 1 92 ? 14.120 1.842 9.295 1.00 17.37 108 GLN B O 1
ATOM 1577 N N . GLN B 1 93 ? 12.035 1.059 9.040 1.00 18.37 109 GLN B N 1
ATOM 1578 C CA . GLN B 1 93 ? 11.938 0.743 10.473 1.00 21.41 109 GLN B CA 1
ATOM 1579 C C . GLN B 1 93 ? 12.659 -0.588 10.719 1.00 22.88 109 GLN B C 1
ATOM 1580 O O . GLN B 1 93 ? 12.633 -1.475 9.856 1.00 21.18 109 GLN B O 1
ATOM 1586 N N . VAL B 1 94 ? 13.333 -0.713 11.857 1.00 18.54 110 VAL B N 1
ATOM 1587 C CA . VAL B 1 94 ? 14.017 -1.954 12.204 1.00 20.21 110 VAL B CA 1
ATOM 1588 C C . VAL B 1 94 ? 13.716 -2.306 13.658 1.00 24.50 110 VAL B C 1
ATOM 1589 O O . VAL B 1 94 ? 13.367 -1.432 14.470 1.00 22.44 110 VAL B O 1
ATOM 1593 N N . ALA B 1 95 ? 13.838 -3.585 13.987 1.00 25.62 111 ALA B N 1
ATOM 1594 C CA . ALA B 1 95 ? 13.623 -4.022 15.365 1.00 24.71 111 ALA B CA 1
ATOM 1595 C C . ALA B 1 95 ? 14.896 -4.668 15.906 1.00 25.35 111 ALA B C 1
ATOM 1596 O O . ALA B 1 95 ? 15.632 -5.336 15.165 1.00 23.19 111 ALA B O 1
ATOM 1598 N N . ALA B 1 96 ? 15.179 -4.442 17.183 1.00 24.69 112 ALA B N 1
ATOM 1599 C CA . ALA B 1 96 ? 16.279 -5.159 17.838 1.00 24.14 112 ALA B CA 1
ATOM 1600 C C . ALA B 1 96 ? 16.096 -6.674 17.783 1.00 26.22 112 ALA B C 1
ATOM 1601 O O . ALA B 1 96 ? 14.986 -7.188 17.971 1.00 24.08 112 ALA B O 1
ATOM 1603 N N . GLY B 1 97 ? 17.184 -7.400 17.519 1.00 28.29 113 GLY B N 1
ATOM 1604 C CA . GLY B 1 97 ? 17.171 -8.862 17.640 1.00 29.64 113 GLY B CA 1
ATOM 1605 C C . GLY B 1 97 ? 16.691 -9.566 16.377 1.00 35.02 113 GLY B C 1
ATOM 1606 O O . GLY B 1 97 ? 16.518 -10.785 16.361 1.00 44.49 113 GLY B O 1
ATOM 1607 N N . VAL B 1 98 ? 16.441 -8.786 15.329 1.00 29.60 114 VAL B N 1
ATOM 1608 C CA . VAL B 1 98 ? 16.037 -9.296 14.020 1.00 32.70 114 VAL B CA 1
ATOM 1609 C C . VAL B 1 98 ? 17.192 -9.096 13.022 1.00 28.95 114 VAL B C 1
ATOM 1610 O O . VAL B 1 98 ? 17.879 -8.080 13.070 1.00 27.86 114 VAL B O 1
ATOM 1614 N N . ASP B 1 99 ? 17.379 -10.045 12.104 1.00 27.03 115 ASP B N 1
ATOM 1615 C CA . ASP B 1 99 ? 18.373 -9.896 11.052 1.00 29.13 115 ASP B CA 1
ATOM 1616 C C . ASP B 1 99 ? 17.814 -9.002 9.942 1.00 28.59 115 ASP B C 1
ATOM 1617 O O . ASP B 1 99 ? 17.120 -9.479 9.055 1.00 31.34 115 ASP B O 1
ATOM 1622 N N . GLU B 1 100 ? 18.099 -7.705 10.006 1.00 23.42 116 GLU B N 1
ATOM 1623 C CA . GLU B 1 100 ? 17.384 -6.711 9.185 1.00 24.77 116 GLU B CA 1
ATOM 1624 C C . GLU B 1 100 ? 18.094 -6.389 7.868 1.00 28.59 116 GLU B C 1
ATOM 1625 O O . GLU B 1 100 ? 19.087 -5.655 7.857 1.00 27.73 116 GLU B O 1
ATOM 1631 N N . ARG B 1 101 ? 17.529 -6.863 6.759 1.00 26.08 117 ARG B N 1
ATOM 1632 C CA . ARG B 1 101 ? 18.127 -6.679 5.448 1.00 25.04 117 ARG B CA 1
ATOM 1633 C C . ARG B 1 101 ? 17.902 -5.267 4.929 1.00 21.69 117 ARG B C 1
ATOM 1634 O O . ARG B 1 101 ? 16.757 -4.750 4.931 1.00 17.90 117 ARG B O 1
ATOM 1642 N N . VAL B 1 102 ? 18.993 -4.637 4.499 1.00 18.05 118 VAL B N 1
ATOM 1643 C CA . VAL B 1 102 ? 18.934 -3.298 3.948 1.00 16.10 118 VAL B CA 1
ATOM 1644 C C . VAL B 1 102 ? 19.190 -3.386 2.454 1.00 17.98 118 VAL B C 1
ATOM 1645 O O . VAL B 1 102 ? 20.207 -3.958 2.037 1.00 17.25 118 VAL B O 1
ATOM 1649 N N . ARG B 1 103 ? 18.228 -2.931 1.648 1.00 17.52 119 ARG B N 1
ATOM 1650 C CA A ARG B 1 103 ? 18.385 -2.904 0.204 0.50 18.87 119 ARG B CA 1
ATOM 1651 C CA B ARG B 1 103 ? 18.415 -2.897 0.206 0.50 18.63 119 ARG B CA 1
ATOM 1652 C C . ARG B 1 103 ? 18.559 -1.461 -0.269 1.00 19.85 119 ARG B C 1
ATOM 1653 O O . ARG B 1 103 ? 17.582 -0.683 -0.282 1.00 18.51 119 ARG B O 1
ATOM 1668 N N . LEU B 1 104 ? 19.779 -1.110 -0.653 1.00 20.15 120 LEU B N 1
ATOM 1669 C CA . LEU B 1 104 ? 20.054 0.235 -1.178 1.00 18.32 120 LEU B CA 1
ATOM 1670 C C . LEU B 1 104 ? 19.286 0.542 -2.453 1.00 18.24 120 LEU B C 1
ATOM 1671 O O . LEU B 1 104 ? 19.086 -0.328 -3.317 1.00 19.49 120 LEU B O 1
ATOM 1676 N N . VAL B 1 105 ? 18.854 1.788 -2.562 1.00 17.19 121 VAL B N 1
ATOM 1677 C CA . VAL B 1 105 ? 18.152 2.254 -3.754 1.00 17.56 121 VAL B CA 1
ATOM 1678 C C . VAL B 1 105 ? 19.017 3.323 -4.399 1.00 18.30 121 VAL B C 1
ATOM 1679 O O . VAL B 1 105 ? 19.418 4.289 -3.727 1.00 16.67 121 VAL B O 1
ATOM 1683 N N . ARG B 1 106 ? 19.291 3.141 -5.685 1.00 16.81 122 ARG B N 1
ATOM 1684 C CA A ARG B 1 106 ? 20.121 4.072 -6.443 0.50 20.34 122 ARG B CA 1
ATOM 1685 C CA B ARG B 1 106 ? 20.119 4.078 -6.443 0.50 19.59 122 ARG B CA 1
ATOM 1686 C C . ARG B 1 106 ? 19.374 5.387 -6.575 1.00 21.00 122 ARG B C 1
ATOM 1687 O O . ARG B 1 106 ? 18.210 5.397 -6.989 1.00 17.34 122 ARG B O 1
ATOM 1702 N N . ARG B 1 107 ? 20.050 6.487 -6.245 1.00 21.25 123 ARG B N 1
ATOM 1703 C CA . ARG B 1 107 ? 19.521 7.814 -6.584 1.00 22.66 123 ARG B CA 1
ATOM 1704 C C . ARG B 1 107 ? 19.355 7.961 -8.086 1.00 24.25 123 ARG B C 1
ATOM 1705 O O . ARG B 1 107 ? 19.965 7.216 -8.865 1.00 21.66 123 ARG B O 1
ATOM 1713 N N . ASP B 1 108 ? 18.534 8.936 -8.481 1.00 20.16 124 ASP B N 1
ATOM 1714 C CA . ASP B 1 108 ? 18.351 9.310 -9.881 1.00 21.36 124 ASP B CA 1
ATOM 1715 C C . ASP B 1 108 ? 19.611 9.752 -10.604 1.00 21.51 124 ASP B C 1
ATOM 1716 O O . ASP B 1 108 ? 19.682 9.674 -11.816 1.00 24.15 124 ASP B O 1
ATOM 1721 N N . CYS B 1 109 ? 20.617 10.190 -9.859 1.00 18.39 125 CYS B N 1
ATOM 1722 C CA . CYS B 1 109 ? 21.898 10.581 -10.456 1.00 23.96 125 CYS B CA 1
ATOM 1723 C C . CYS B 1 109 ? 23.005 9.516 -10.358 1.00 22.71 125 CYS B C 1
ATOM 1724 O O . CYS B 1 109 ? 24.100 9.729 -10.891 1.00 21.14 125 CYS B O 1
ATOM 1727 N N . PHE B 1 110 ? 22.714 8.406 -9.679 1.00 21.20 126 PHE B N 1
ATOM 1728 C CA . PHE B 1 110 ? 23.691 7.309 -9.467 1.00 21.99 126 PHE B CA 1
ATOM 1729 C C . PHE B 1 110 ? 24.275 6.873 -10.821 1.00 22.71 126 PHE B C 1
ATOM 1730 O O . PHE B 1 110 ? 23.524 6.731 -11.783 1.00 23.22 126 PHE B O 1
ATOM 1738 N N . PRO B 1 111 ? 25.590 6.594 -10.893 1.00 21.28 127 PRO B N 1
ATOM 1739 C CA . PRO B 1 111 ? 26.621 6.662 -9.855 1.00 21.97 127 PRO B CA 1
ATOM 1740 C C . PRO B 1 111 ? 27.448 7.964 -9.916 1.00 20.07 127 PRO B C 1
ATOM 1741 O O . PRO B 1 111 ? 28.589 8.021 -9.433 1.00 22.14 127 PRO B O 1
ATOM 1745 N N . ASN B 1 112 ? 26.864 9.018 -10.473 1.00 20.62 128 ASN B N 1
ATOM 1746 C CA . ASN B 1 112 ? 27.577 10.245 -10.748 1.00 20.48 128 ASN B CA 1
ATOM 1747 C C . ASN B 1 112 ? 27.046 11.429 -9.929 1.00 21.75 128 ASN B C 1
ATOM 1748 O O . ASN B 1 112 ? 27.285 12.582 -10.278 1.00 21.32 128 ASN B O 1
ATOM 1753 N N . CYS B 1 113 ? 26.340 11.143 -8.834 1.00 19.69 129 CYS B N 1
ATOM 1754 C CA . CYS B 1 113 ? 25.842 12.212 -7.955 1.00 20.73 129 CYS B CA 1
ATOM 1755 C C . CYS B 1 113 ? 26.996 13.073 -7.473 1.00 22.95 129 CYS B C 1
ATOM 1756 O O . CYS B 1 113 ? 28.078 12.555 -7.190 1.00 20.63 129 CYS B O 1
ATOM 1759 N N . THR B 1 114 ? 26.774 14.385 -7.377 1.00 23.11 130 THR B N 1
ATOM 1760 C CA . THR B 1 114 ? 27.875 15.305 -7.124 1.00 26.64 130 THR B CA 1
ATOM 1761 C C . THR B 1 114 ? 27.602 16.001 -5.812 1.00 26.06 130 THR B C 1
ATOM 1762 O O . THR B 1 114 ? 26.461 16.035 -5.349 1.00 23.48 130 THR B O 1
ATOM 1766 N N . ALA B 1 115 ? 28.650 16.554 -5.209 1.00 27.99 131 ALA B N 1
ATOM 1767 C CA . ALA B 1 115 ? 28.502 17.210 -3.909 1.00 33.02 131 ALA B CA 1
ATOM 1768 C C . ALA B 1 115 ? 28.164 18.718 -4.005 1.00 38.18 131 ALA B C 1
ATOM 1769 O O . ALA B 1 115 ? 28.276 19.478 -3.029 1.00 36.66 131 ALA B O 1
ATOM 1771 N N . ALA B 1 116 ? 27.752 19.155 -5.190 1.00 31.64 132 ALA B N 1
ATOM 1772 C CA . ALA B 1 116 ? 27.650 20.588 -5.452 1.00 31.15 132 ALA B CA 1
ATOM 1773 C C . ALA B 1 116 ? 26.837 20.846 -6.722 1.00 30.62 132 ALA B C 1
ATOM 1774 O O . ALA B 1 116 ? 26.735 19.971 -7.587 1.00 33.05 132 ALA B O 1
ATOM 1776 N N . ARG B 1 117 ? 26.273 22.045 -6.821 1.00 27.00 133 ARG B N 1
ATOM 1777 C CA A ARG B 1 117 ? 25.676 22.529 -8.065 0.50 27.15 133 ARG B CA 1
ATOM 1778 C CA B ARG B 1 117 ? 25.675 22.529 -8.063 0.50 27.88 133 ARG B CA 1
ATOM 1779 C C . ARG B 1 117 ? 26.409 23.747 -8.587 1.00 28.38 133 ARG B C 1
ATOM 1780 O O . ARG B 1 117 ? 27.083 24.437 -7.824 1.00 27.66 133 ARG B O 1
ATOM 1795 N N . PRO B 1 118 ? 26.254 24.043 -9.901 1.00 29.82 134 PRO B N 1
ATOM 1796 C CA . PRO B 1 118 ? 26.805 25.269 -10.435 1.00 32.86 134 PRO B CA 1
ATOM 1797 C C . PRO B 1 118 ? 26.085 26.481 -9.888 1.00 35.70 134 PRO B C 1
ATOM 1798 O O . PRO B 1 118 ? 24.911 26.414 -9.558 1.00 34.04 134 PRO B O 1
ATOM 1802 N N . GLU B 1 119 ? 26.814 27.575 -9.771 1.00 38.34 135 GLU B N 1
ATOM 1803 C CA . GLU B 1 119 ? 26.365 28.729 -9.027 1.00 44.25 135 GLU B CA 1
ATOM 1804 C C . GLU B 1 119 ? 26.623 29.939 -9.911 1.00 49.65 135 GLU B C 1
ATOM 1805 O O . GLU B 1 119 ? 27.728 30.125 -10.421 1.00 52.29 135 GLU B O 1
ATOM 1811 N N . GLU B 1 120 ? 25.588 30.743 -10.118 1.00 52.38 136 GLU B N 1
ATOM 1812 C CA . GLU B 1 120 ? 25.553 31.664 -11.241 1.00 56.70 136 GLU B CA 1
ATOM 1813 C C . GLU B 1 120 ? 26.634 32.745 -11.195 1.00 61.85 136 GLU B C 1
ATOM 1814 O O . GLU B 1 120 ? 27.149 33.078 -10.128 1.00 67.00 136 GLU B O 1
ATOM 1820 N N . PRO C 1 9 ? -3.721 -20.194 24.108 1.00 47.96 25 PRO C N 1
ATOM 1821 C CA . PRO C 1 9 ? -2.984 -21.122 24.959 1.00 43.39 25 PRO C CA 1
ATOM 1822 C C . PRO C 1 9 ? -1.686 -20.519 25.469 1.00 39.19 25 PRO C C 1
ATOM 1823 O O . PRO C 1 9 ? -1.164 -19.573 24.883 1.00 37.57 25 PRO C O 1
ATOM 1827 N N . LYS C 1 10 ? -1.157 -21.101 26.540 1.00 38.28 26 LYS C N 1
ATOM 1828 C CA . LYS C 1 10 ? 0.017 -20.587 27.213 1.00 36.91 26 LYS C CA 1
ATOM 1829 C C . LYS C 1 10 ? 1.153 -21.605 27.211 1.00 35.71 26 LYS C C 1
ATOM 1830 O O . LYS C 1 10 ? 0.912 -22.810 27.246 1.00 35.89 26 LYS C O 1
ATOM 1836 N N . VAL C 1 11 ? 2.382 -21.096 27.188 1.00 32.70 27 VAL C N 1
ATOM 1837 C CA A VAL C 1 11 ? 3.595 -21.893 27.361 0.50 32.04 27 VAL C CA 1
ATOM 1838 C CA B VAL C 1 11 ? 3.561 -21.920 27.417 0.50 32.74 27 VAL C CA 1
ATOM 1839 C C . VAL C 1 11 ? 4.435 -21.226 28.439 1.00 31.99 27 VAL C C 1
ATOM 1840 O O . VAL C 1 11 ? 4.376 -20.013 28.593 1.00 34.29 27 VAL C O 1
ATOM 1847 N N . THR C 1 12 ? 5.245 -22.002 29.147 1.00 31.18 28 THR C N 1
ATOM 1848 C CA . THR C 1 12 ? 6.023 -21.452 30.242 1.00 31.08 28 THR C CA 1
ATOM 1849 C C . THR C 1 12 ? 7.405 -21.027 29.778 1.00 30.64 28 THR C C 1
ATOM 1850 O O . THR C 1 12 ? 8.106 -21.773 29.087 1.00 32.53 28 THR C O 1
ATOM 1854 N N . VAL C 1 13 ? 7.779 -19.812 30.133 1.00 26.36 29 VAL C N 1
ATOM 1855 C CA . VAL C 1 13 ? 9.181 -19.446 30.093 1.00 31.03 29 VAL C CA 1
ATOM 1856 C C . VAL C 1 13 ? 9.713 -19.551 31.505 1.00 28.93 29 VAL C C 1
ATOM 1857 O O . VAL C 1 13 ? 9.307 -18.796 32.377 1.00 30.46 29 VAL C O 1
ATOM 1861 N N . GLY C 1 14 ? 10.578 -20.532 31.740 1.00 27.50 30 GLY C N 1
ATOM 1862 C CA . GLY C 1 14 ? 10.885 -20.941 33.098 1.00 30.44 30 GLY C CA 1
ATOM 1863 C C . GLY C 1 14 ? 12.317 -21.413 33.183 1.00 32.43 30 GLY C C 1
ATOM 1864 O O . GLY C 1 14 ? 12.966 -21.667 32.147 1.00 29.67 30 GLY C O 1
ATOM 1865 N N . GLY C 1 15 ? 12.796 -21.518 34.418 1.00 28.62 31 GLY C N 1
ATOM 1866 C CA . GLY C 1 15 ? 14.058 -22.172 34.731 1.00 31.40 31 GLY C CA 1
ATOM 1867 C C . GLY C 1 15 ? 14.509 -21.908 36.160 1.00 34.84 31 GLY C C 1
ATOM 1868 O O . GLY C 1 15 ? 13.701 -21.789 37.094 1.00 30.21 31 GLY C O 1
ATOM 1869 N N . SER C 1 16 ? 15.820 -21.818 36.334 1.00 34.49 32 SER C N 1
ATOM 1870 C CA . SER C 1 16 ? 16.395 -21.744 37.672 1.00 35.42 32 SER C CA 1
ATOM 1871 C C . SER C 1 16 ? 17.281 -20.498 37.738 1.00 29.82 32 SER C C 1
ATOM 1872 O O . SER C 1 16 ? 17.885 -20.143 36.731 1.00 34.18 32 SER C O 1
ATOM 1875 N N . VAL C 1 17 ? 17.316 -19.819 38.889 1.00 28.25 33 VAL C N 1
ATOM 1876 C CA . VAL C 1 17 ? 18.275 -18.720 39.134 1.00 29.21 33 VAL C CA 1
ATOM 1877 C C . VAL C 1 17 ? 19.260 -19.094 40.252 1.00 29.18 33 VAL C C 1
ATOM 1878 O O . VAL C 1 17 ? 18.850 -19.472 41.358 1.00 31.70 33 VAL C O 1
ATOM 1882 N N . GLY C 1 18 ? 20.554 -18.970 39.981 1.00 29.51 34 GLY C N 1
ATOM 1883 C CA . GLY C 1 18 ? 21.564 -19.222 41.019 1.00 30.53 34 GLY C CA 1
ATOM 1884 C C . GLY C 1 18 ? 22.874 -18.521 40.742 1.00 29.87 34 GLY C C 1
ATOM 1885 O O . GLY C 1 18 ? 22.953 -17.654 39.874 1.00 29.83 34 GLY C O 1
ATOM 1886 N N . GLY C 1 19 ? 23.920 -18.904 41.466 1.00 33.46 35 GLY C N 1
ATOM 1887 C CA . GLY C 1 19 ? 25.269 -18.499 41.077 1.00 36.38 35 GLY C CA 1
ATOM 1888 C C . GLY C 1 19 ? 25.958 -17.601 42.088 1.00 39.04 35 GLY C C 1
ATOM 1889 O O . GLY C 1 19 ? 27.130 -17.279 41.940 1.00 36.91 35 GLY C O 1
ATOM 1890 N N . VAL C 1 20 ? 25.235 -17.172 43.117 1.00 36.36 36 VAL C N 1
ATOM 1891 C CA . VAL C 1 20 ? 25.886 -16.450 44.198 1.00 36.43 36 VAL C CA 1
ATOM 1892 C C . VAL C 1 20 ? 25.342 -16.960 45.518 1.00 37.42 36 VAL C C 1
ATOM 1893 O O . VAL C 1 20 ? 24.237 -17.500 45.577 1.00 33.30 36 VAL C O 1
ATOM 1897 N N . SER C 1 21 ? 26.141 -16.836 46.566 1.00 34.57 37 SER C N 1
ATOM 1898 C CA . SER C 1 21 ? 25.720 -17.329 47.855 1.00 36.45 37 SER C CA 1
ATOM 1899 C C . SER C 1 21 ? 25.151 -16.187 48.675 1.00 33.78 37 SER C C 1
ATOM 1900 O O . SER C 1 21 ? 25.847 -15.221 48.969 1.00 36.25 37 SER C O 1
ATOM 1903 N N . LEU C 1 22 ? 23.885 -16.298 49.056 1.00 34.13 38 LEU C N 1
ATOM 1904 C CA . LEU C 1 22 ? 23.263 -15.281 49.909 1.00 33.82 38 LEU C CA 1
ATOM 1905 C C . LEU C 1 22 ? 23.753 -15.290 51.363 1.00 34.10 38 LEU C C 1
ATOM 1906 O O . LEU C 1 22 ? 23.614 -14.299 52.079 1.00 38.35 38 LEU C O 1
ATOM 1911 N N . GLN C 1 23 ? 24.309 -16.415 51.808 1.00 34.33 39 GLN C N 1
ATOM 1912 C CA . GLN C 1 23 ? 24.705 -16.579 53.211 1.00 35.34 39 GLN C CA 1
ATOM 1913 C C . GLN C 1 23 ? 23.552 -16.236 54.183 1.00 38.67 39 GLN C C 1
ATOM 1914 O O . GLN C 1 23 ? 23.759 -15.584 55.219 1.00 37.90 39 GLN C O 1
ATOM 1920 N N . ALA C 1 24 ? 22.348 -16.689 53.825 1.00 37.05 40 ALA C N 1
ATOM 1921 C CA . ALA C 1 24 ? 21.127 -16.536 54.633 1.00 41.81 40 ALA C CA 1
ATOM 1922 C C . ALA C 1 24 ? 20.489 -15.138 54.627 1.00 45.46 40 ALA C C 1
ATOM 1923 O O . ALA C 1 24 ? 19.370 -14.955 55.123 1.00 48.74 40 ALA C O 1
ATOM 1925 N N . ARG C 1 25 ? 21.194 -14.165 54.054 1.00 42.25 41 ARG C N 1
ATOM 1926 C CA A ARG C 1 25 ? 20.640 -12.828 53.922 0.50 42.06 41 ARG C CA 1
ATOM 1927 C CA B ARG C 1 25 ? 20.683 -12.805 53.866 0.50 42.15 41 ARG C CA 1
ATOM 1928 C C . ARG C 1 25 ? 19.489 -12.820 52.923 1.00 39.37 41 ARG C C 1
ATOM 1929 O O . ARG C 1 25 ? 19.490 -13.542 51.926 1.00 41.89 41 ARG C O 1
ATOM 1944 N N . GLN C 1 26 ? 18.491 -12.005 53.220 1.00 38.23 42 GLN C N 1
ATOM 1945 C CA . GLN C 1 26 ? 17.286 -11.978 52.416 1.00 34.78 42 GLN C CA 1
ATOM 1946 C C . GLN C 1 26 ? 17.517 -11.124 51.190 1.00 33.48 42 GLN C C 1
ATOM 1947 O O . GLN C 1 26 ? 18.023 -10.011 51.268 1.00 31.93 42 GLN C O 1
ATOM 1953 N N . ALA C 1 27 ? 17.217 -11.701 50.039 1.00 30.87 43 ALA C N 1
ATOM 1954 C CA . ALA C 1 27 ? 17.543 -11.064 48.792 1.00 30.07 43 ALA C CA 1
ATOM 1955 C C . ALA C 1 27 ? 16.241 -10.845 48.019 1.00 29.05 43 ALA C C 1
ATOM 1956 O O . ALA C 1 27 ? 15.257 -11.566 48.208 1.00 27.09 43 ALA C O 1
ATOM 1958 N N . GLN C 1 28 ? 16.215 -9.818 47.182 1.00 29.85 44 GLN C N 1
ATOM 1959 C CA . GLN C 1 28 ? 15.118 -9.676 46.251 1.00 32.27 44 GLN C CA 1
ATOM 1960 C C . GLN C 1 28 ? 15.627 -9.913 44.834 1.00 30.60 44 GLN C C 1
ATOM 1961 O O . GLN C 1 28 ? 16.600 -9.278 44.422 1.00 27.65 44 GLN C O 1
ATOM 1967 N N . LEU C 1 29 ? 14.977 -10.829 44.110 1.00 29.28 45 LEU C N 1
ATOM 1968 C CA . LEU C 1 29 ? 15.257 -11.064 42.681 1.00 30.03 45 LEU C CA 1
ATOM 1969 C C . LEU C 1 29 ? 14.146 -10.456 41.841 1.00 30.73 45 LEU C C 1
ATOM 1970 O O . LEU C 1 29 ? 12.967 -10.777 42.051 1.00 31.38 45 LEU C O 1
ATOM 1975 N N . ARG C 1 30 ? 14.519 -9.563 40.924 1.00 26.80 46 ARG C N 1
ATOM 1976 C CA . ARG C 1 30 ? 13.567 -8.976 39.984 1.00 27.04 46 ARG C CA 1
ATOM 1977 C C . ARG C 1 30 ? 13.878 -9.500 38.589 1.00 23.38 46 ARG C C 1
ATOM 1978 O O . ARG C 1 30 ? 14.987 -9.331 38.111 1.00 23.93 46 ARG C O 1
ATOM 1986 N N . LEU C 1 31 ? 12.891 -10.109 37.942 1.00 23.34 47 LEU C N 1
ATOM 1987 C CA . LEU C 1 31 ? 13.098 -10.715 36.615 1.00 22.99 47 LEU C CA 1
ATOM 1988 C C . LEU C 1 31 ? 12.221 -9.964 35.615 1.00 25.20 47 LEU C C 1
ATOM 1989 O O . LEU C 1 31 ? 11.000 -9.909 35.781 1.00 25.32 47 LEU C O 1
ATOM 1994 N N . ARG C 1 32 ? 12.843 -9.379 34.591 1.00 24.62 48 ARG C N 1
ATOM 1995 C CA . ARG C 1 32 ? 12.087 -8.838 33.460 1.00 27.52 48 ARG C CA 1
ATOM 1996 C C . ARG C 1 32 ? 12.329 -9.619 32.162 1.00 23.68 48 ARG C C 1
ATOM 1997 O O . ARG C 1 32 ? 13.469 -9.844 31.745 1.00 23.62 48 ARG C O 1
ATOM 2005 N N . LEU C 1 33 ? 11.233 -9.997 31.527 1.00 21.01 49 LEU C N 1
ATOM 2006 C CA . LEU C 1 33 ? 11.288 -10.665 30.227 1.00 23.48 49 LEU C CA 1
ATOM 2007 C C . LEU C 1 33 ? 10.905 -9.663 29.149 1.00 25.06 49 LEU C C 1
ATOM 2008 O O . LEU C 1 33 ? 9.839 -9.041 29.241 1.00 24.43 49 LEU C O 1
ATOM 2013 N N . TYR C 1 34 ? 11.778 -9.502 28.156 1.00 23.74 50 TYR C N 1
ATOM 2014 C CA . TYR C 1 34 ? 11.599 -8.522 27.084 1.00 24.45 50 TYR C CA 1
ATOM 2015 C C . TYR C 1 34 ? 11.344 -9.267 25.785 1.00 22.95 50 TYR C C 1
ATOM 2016 O O . TYR C 1 34 ? 11.948 -10.311 25.543 1.00 25.32 50 TYR C O 1
ATOM 2025 N N . ALA C 1 35 ? 10.497 -8.685 24.934 1.00 24.28 51 ALA C N 1
ATOM 2026 C CA . ALA C 1 35 ? 10.426 -9.054 23.526 1.00 23.65 51 ALA C CA 1
ATOM 2027 C C . ALA C 1 35 ? 9.990 -7.830 22.699 1.00 23.19 51 ALA C C 1
ATOM 2028 O O . ALA C 1 35 ? 9.521 -6.823 23.243 1.00 23.44 51 ALA C O 1
ATOM 2030 N N . VAL C 1 36 ? 10.076 -7.956 21.384 1.00 22.68 52 VAL C N 1
ATOM 2031 C CA . VAL C 1 36 ? 9.603 -6.898 20.495 1.00 25.94 52 VAL C CA 1
ATOM 2032 C C . VAL C 1 36 ? 8.096 -7.014 20.246 1.00 28.53 52 VAL C C 1
ATOM 2033 O O . VAL C 1 36 ? 7.610 -8.063 19.840 1.00 29.70 52 VAL C O 1
ATOM 2037 N N . VAL C 1 37 ? 7.375 -5.921 20.489 1.00 27.36 53 VAL C N 1
ATOM 2038 C CA . VAL C 1 37 ? 5.936 -5.866 20.324 1.00 29.08 53 VAL C CA 1
ATOM 2039 C C . VAL C 1 37 ? 5.683 -4.727 19.352 1.00 28.83 53 VAL C C 1
ATOM 2040 O O . VAL C 1 37 ? 6.003 -3.559 19.646 1.00 28.15 53 VAL C O 1
ATOM 2044 N N . GLN C 1 38 ? 5.130 -5.060 18.192 1.00 31.37 54 GLN C N 1
ATOM 2045 C CA . GLN C 1 38 ? 4.799 -4.019 17.220 1.00 34.20 54 GLN C CA 1
ATOM 2046 C C . GLN C 1 38 ? 6.049 -3.166 16.991 1.00 32.49 54 GLN C C 1
ATOM 2047 O O . GLN C 1 38 ? 6.007 -1.936 17.095 1.00 32.50 54 GLN C O 1
ATOM 2053 N N . GLY C 1 39 ? 7.171 -3.834 16.731 1.00 30.52 55 GLY C N 1
ATOM 2054 C CA . GLY C 1 39 ? 8.425 -3.152 16.418 1.00 30.12 55 GLY C CA 1
ATOM 2055 C C . GLY C 1 39 ? 9.254 -2.636 17.589 1.00 29.49 55 GLY C C 1
ATOM 2056 O O . GLY C 1 39 ? 10.404 -2.249 17.412 1.00 30.60 55 GLY C O 1
ATOM 2057 N N . ARG C 1 40 ? 8.685 -2.644 18.788 1.00 27.90 56 ARG C N 1
ATOM 2058 C CA . ARG C 1 40 ? 9.279 -1.961 19.934 1.00 27.29 56 ARG C CA 1
ATOM 2059 C C . ARG C 1 40 ? 9.675 -2.968 21.028 1.00 26.83 56 ARG C C 1
ATOM 2060 O O . ARG C 1 40 ? 8.871 -3.808 21.449 1.00 25.61 56 ARG C O 1
ATOM 2068 N N . MET C 1 41 ? 10.910 -2.879 21.503 1.00 26.83 57 MET C N 1
ATOM 2069 C CA . MET C 1 41 ? 11.311 -3.711 22.621 1.00 26.32 57 MET C CA 1
ATOM 2070 C C . MET C 1 41 ? 10.531 -3.352 23.884 1.00 26.40 57 MET C C 1
ATOM 2071 O O . MET C 1 41 ? 10.604 -2.215 24.379 1.00 27.65 57 MET C O 1
ATOM 2076 N N . GLN C 1 42 ? 9.806 -4.328 24.424 1.00 24.98 58 GLN C N 1
ATOM 2077 C CA . GLN C 1 42 ? 8.999 -4.087 25.626 1.00 27.39 58 GLN C CA 1
ATOM 2078 C C . GLN C 1 42 ? 9.270 -5.120 26.707 1.00 24.60 58 GLN C C 1
ATOM 2079 O O . GLN C 1 42 ? 9.671 -6.236 26.410 1.00 21.19 58 GLN C O 1
ATOM 2085 N N . THR C 1 43 ? 9.042 -4.737 27.960 1.00 23.89 59 THR C N 1
ATOM 2086 C CA . THR C 1 43 ? 8.878 -5.715 29.030 1.00 26.78 59 THR C CA 1
ATOM 2087 C C . THR C 1 43 ? 7.542 -6.441 28.842 1.00 28.57 59 THR C C 1
ATOM 2088 O O . THR C 1 43 ? 6.485 -5.811 28.940 1.00 31.15 59 THR C O 1
ATOM 2092 N N . ILE C 1 44 ? 7.578 -7.745 28.561 1.00 26.88 60 ILE C N 1
ATOM 2093 C CA A ILE C 1 44 ? 6.361 -8.542 28.362 0.50 31.36 60 ILE C CA 1
ATOM 2094 C CA B ILE C 1 44 ? 6.323 -8.481 28.393 0.50 28.51 60 ILE C CA 1
ATOM 2095 C C . ILE C 1 44 ? 5.874 -9.200 29.656 1.00 28.68 60 ILE C C 1
ATOM 2096 O O . ILE C 1 44 ? 4.693 -9.513 29.811 1.00 32.06 60 ILE C O 1
ATOM 2105 N N . ALA C 1 45 ? 6.803 -9.424 30.574 1.00 29.33 61 ALA C N 1
ATOM 2106 C CA . ALA C 1 45 ? 6.470 -10.045 31.847 1.00 27.98 61 ALA C CA 1
ATOM 2107 C C . ALA C 1 45 ? 7.467 -9.592 32.898 1.00 27.55 61 ALA C C 1
ATOM 2108 O O . ALA C 1 45 ? 8.611 -9.264 32.582 1.00 25.18 61 ALA C O 1
ATOM 2110 N N . GLU C 1 46 ? 7.042 -9.647 34.157 1.00 27.92 62 GLU C N 1
ATOM 2111 C CA . GLU C 1 46 ? 7.895 -9.283 35.276 1.00 26.24 62 GLU C CA 1
ATOM 2112 C C . GLU C 1 46 ? 7.466 -10.010 36.560 1.00 29.82 62 GLU C C 1
ATOM 2113 O O . GLU C 1 46 ? 6.270 -10.065 36.879 1.00 25.14 62 GLU C O 1
ATOM 2119 N N . ARG C 1 47 ? 8.442 -10.563 37.283 1.00 30.25 63 ARG C N 1
ATOM 2120 C CA A ARG C 1 47 ? 8.223 -11.193 38.596 0.50 33.76 63 ARG C CA 1
ATOM 2121 C CA B ARG C 1 47 ? 8.177 -11.093 38.615 0.50 33.72 63 ARG C CA 1
ATOM 2122 C C . ARG C 1 47 ? 9.279 -10.683 39.581 1.00 33.92 63 ARG C C 1
ATOM 2123 O O . ARG C 1 47 ? 10.431 -10.496 39.198 1.00 32.35 63 ARG C O 1
ATOM 2138 N N . ARG C 1 48 ? 8.889 -10.484 40.833 1.00 33.76 64 ARG C N 1
ATOM 2139 C CA . ARG C 1 48 ? 9.833 -10.253 41.915 1.00 34.39 64 ARG C CA 1
ATOM 2140 C C . ARG C 1 48 ? 9.659 -11.367 42.935 1.00 33.76 64 ARG C C 1
ATOM 2141 O O . ARG C 1 48 ? 8.535 -11.667 43.324 1.00 32.68 64 ARG C O 1
ATOM 2149 N N . TYR C 1 49 ? 10.779 -11.959 43.353 1.00 31.32 65 TYR C N 1
ATOM 2150 C CA . TYR C 1 49 ? 10.826 -12.985 44.400 1.00 33.83 65 TYR C CA 1
ATOM 2151 C C . TYR C 1 49 ? 11.634 -12.447 45.571 1.00 33.57 65 TYR C C 1
ATOM 2152 O O . TYR C 1 49 ? 12.534 -11.634 45.375 1.00 34.60 65 TYR C O 1
ATOM 2161 N N . ARG C 1 50 ? 11.318 -12.907 46.780 1.00 33.98 66 ARG C N 1
ATOM 2162 C CA . ARG C 1 50 ? 12.101 -12.577 47.973 1.00 34.50 66 ARG C CA 1
ATOM 2163 C C . ARG C 1 50 ? 12.522 -13.894 48.591 1.00 34.35 66 ARG C C 1
ATOM 2164 O O . ARG C 1 50 ? 11.668 -14.720 48.931 1.00 33.32 66 ARG C O 1
ATOM 2172 N N . VAL C 1 51 ? 13.828 -14.095 48.740 1.00 32.71 67 VAL C N 1
ATOM 2173 C CA . VAL C 1 51 ? 14.344 -15.392 49.168 1.00 29.60 67 VAL C CA 1
ATOM 2174 C C . VAL C 1 51 ? 15.495 -15.207 50.133 1.00 31.51 67 VAL C C 1
ATOM 2175 O O . VAL C 1 51 ? 16.137 -14.152 50.146 1.00 31.41 67 VAL C O 1
ATOM 2179 N N . SER C 1 52 ? 15.721 -16.221 50.969 1.00 30.94 68 SER C N 1
ATOM 2180 C CA . SER C 1 52 ? 16.838 -16.206 51.895 1.00 31.83 68 SER C CA 1
ATOM 2181 C C . SER C 1 52 ? 17.904 -17.237 51.509 1.00 31.86 68 SER C C 1
ATOM 2182 O O . SER C 1 52 ? 18.837 -17.500 52.271 1.00 34.73 68 SER C O 1
ATOM 2185 N N . GLY C 1 53 ? 17.754 -17.833 50.331 1.00 31.11 69 GLY C N 1
ATOM 2186 C CA . GLY C 1 53 ? 18.850 -18.546 49.700 1.00 30.51 69 GLY C CA 1
ATOM 2187 C C . GLY C 1 53 ? 18.568 -18.842 48.241 1.00 30.26 69 GLY C C 1
ATOM 2188 O O . GLY C 1 53 ? 17.447 -18.663 47.763 1.00 30.08 69 GLY C O 1
ATOM 2189 N N . LEU C 1 54 ? 19.593 -19.299 47.531 1.00 31.04 70 LEU C N 1
ATOM 2190 C CA . LEU C 1 54 ? 19.451 -19.755 46.156 1.00 30.73 70 LEU C CA 1
ATOM 2191 C C . LEU C 1 54 ? 19.867 -21.228 46.056 1.00 33.91 70 LEU C C 1
ATOM 2192 O O . LEU C 1 54 ? 20.606 -21.714 46.903 1.00 36.56 70 LEU C O 1
ATOM 2197 N N . PRO C 1 55 ? 19.407 -21.943 45.015 1.00 34.82 71 PRO C N 1
ATOM 2198 C CA . PRO C 1 55 ? 18.720 -21.399 43.847 1.00 34.67 71 PRO C CA 1
ATOM 2199 C C . PRO C 1 55 ? 17.214 -21.235 44.061 1.00 34.61 71 PRO C C 1
ATOM 2200 O O . PRO C 1 55 ? 16.658 -21.756 45.029 1.00 36.42 71 PRO C O 1
ATOM 2204 N N . LEU C 1 56 ? 16.559 -20.509 43.165 1.00 35.19 72 LEU C N 1
ATOM 2205 C CA . LEU C 1 56 ? 15.103 -20.535 43.100 1.00 36.52 72 LEU C CA 1
ATOM 2206 C C . LEU C 1 56 ? 14.669 -20.856 41.680 1.00 36.48 72 LEU C C 1
ATOM 2207 O O . LEU C 1 56 ? 15.462 -20.747 40.740 1.00 34.07 72 LEU C O 1
ATOM 2212 N N . ARG C 1 57 ? 13.422 -21.284 41.529 1.00 33.00 73 ARG C N 1
ATOM 2213 C CA A ARG C 1 57 ? 12.858 -21.458 40.201 0.50 31.20 73 ARG C CA 1
ATOM 2214 C CA B ARG C 1 57 ? 12.827 -21.469 40.211 0.50 31.46 73 ARG C CA 1
ATOM 2215 C C . ARG C 1 57 ? 12.005 -20.241 39.867 1.00 29.27 73 ARG C C 1
ATOM 2216 O O . ARG C 1 57 ? 11.503 -19.555 40.763 1.00 29.75 73 ARG C O 1
ATOM 2231 N N . TYR C 1 58 ? 11.863 -19.963 38.576 1.00 28.75 74 TYR C N 1
ATOM 2232 C CA . TYR C 1 58 ? 10.947 -18.925 38.119 1.00 27.70 74 TYR C CA 1
ATOM 2233 C C . TYR C 1 58 ? 10.129 -19.470 36.950 1.00 30.40 74 TYR C C 1
ATOM 2234 O O . TYR C 1 58 ? 10.550 -20.402 36.265 1.00 27.71 74 TYR C O 1
ATOM 2243 N N . ALA C 1 59 ? 8.973 -18.872 36.706 1.00 28.40 75 ALA C N 1
ATOM 2244 C CA . ALA C 1 59 ? 8.112 -19.330 35.623 1.00 31.78 75 ALA C CA 1
ATOM 2245 C C . ALA C 1 59 ? 7.221 -18.177 35.218 1.00 33.69 75 ALA C C 1
ATOM 2246 O O . ALA C 1 59 ? 6.654 -17.504 36.075 1.00 37.87 75 ALA C O 1
ATOM 2248 N N . PHE C 1 60 ? 7.139 -17.923 33.916 1.00 26.51 76 PHE C N 1
ATOM 2249 C CA . PHE C 1 60 ? 6.120 -17.042 33.357 1.00 29.92 76 PHE C CA 1
ATOM 2250 C C . PHE C 1 60 ? 5.303 -17.881 32.397 1.00 33.04 76 PHE C C 1
ATOM 2251 O O . PHE C 1 60 ? 5.868 -18.465 31.465 1.00 30.60 76 PHE C O 1
ATOM 2259 N N . ASP C 1 61 ? 3.987 -17.911 32.595 1.00 33.43 77 ASP C N 1
ATOM 2260 C CA . ASP C 1 61 ? 3.095 -18.549 31.644 1.00 37.28 77 ASP C CA 1
ATOM 2261 C C . ASP C 1 61 ? 2.599 -17.511 30.663 1.00 36.33 77 ASP C C 1
ATOM 2262 O O . ASP C 1 61 ? 1.833 -16.623 31.023 1.00 36.88 77 ASP C O 1
ATOM 2267 N N . LEU C 1 62 ? 3.014 -17.631 29.416 1.00 33.54 78 LEU C N 1
ATOM 2268 C CA . LEU C 1 62 ? 2.753 -16.572 28.468 1.00 32.89 78 LEU C CA 1
ATOM 2269 C C . LEU C 1 62 ? 1.984 -17.107 27.271 1.00 39.44 78 LEU C C 1
ATOM 2270 O O . LEU C 1 62 ? 2.198 -18.248 26.846 1.00 38.86 78 LEU C O 1
ATOM 2275 N N . GLU C 1 63 ? 1.093 -16.268 26.743 1.00 36.94 79 GLU C N 1
ATOM 2276 C CA . GLU C 1 63 ? 0.293 -16.590 25.577 1.00 38.93 79 GLU C CA 1
ATOM 2277 C C . GLU C 1 63 ? 1.161 -16.877 24.374 1.00 33.55 79 GLU C C 1
ATOM 2278 O O . GLU C 1 63 ? 2.030 -16.071 23.998 1.00 34.24 79 GLU C O 1
ATOM 2284 N N . VAL C 1 64 ? 0.919 -18.015 23.735 1.00 31.29 80 VAL C N 1
ATOM 2285 C CA A VAL C 1 64 ? 1.660 -18.346 22.526 0.50 31.08 80 VAL C CA 1
ATOM 2286 C CA B VAL C 1 64 ? 1.653 -18.348 22.516 0.50 30.96 80 VAL C CA 1
ATOM 2287 C C . VAL C 1 64 ? 1.625 -17.198 21.515 1.00 30.49 80 VAL C C 1
ATOM 2288 O O . VAL C 1 64 ? 2.636 -16.875 20.893 1.00 30.06 80 VAL C O 1
ATOM 2295 N N . ASP C 1 65 ? 0.464 -16.573 21.359 1.00 32.92 81 ASP C N 1
ATOM 2296 C CA . ASP C 1 65 ? 0.323 -15.494 20.381 1.00 35.04 81 ASP C CA 1
ATOM 2297 C C . ASP C 1 65 ? 1.316 -14.347 20.611 1.00 34.44 81 ASP C C 1
ATOM 2298 O O . ASP C 1 65 ? 1.925 -13.853 19.666 1.00 40.36 81 ASP C O 1
ATOM 2303 N N A ARG C 1 66 ? 1.459 -13.943 21.870 0.50 34.87 82 ARG C N 1
ATOM 2304 N N B ARG C 1 66 ? 1.514 -13.964 21.868 0.50 36.54 82 ARG C N 1
ATOM 2305 C CA A ARG C 1 66 ? 2.478 -12.979 22.289 0.50 35.48 82 ARG C CA 1
ATOM 2306 C CA B ARG C 1 66 ? 2.503 -12.938 22.210 0.50 38.11 82 ARG C CA 1
ATOM 2307 C C A ARG C 1 66 ? 3.892 -13.428 21.916 0.50 35.44 82 ARG C C 1
ATOM 2308 C C B ARG C 1 66 ? 3.953 -13.391 22.023 0.50 36.83 82 ARG C C 1
ATOM 2309 O O A ARG C 1 66 ? 4.677 -12.656 21.358 0.50 35.55 82 ARG C O 1
ATOM 2310 O O B ARG C 1 66 ? 4.825 -12.583 21.695 0.50 35.70 82 ARG C O 1
ATOM 2325 N N . LEU C 1 67 ? 4.219 -14.676 22.239 1.00 32.88 83 LEU C N 1
ATOM 2326 C CA . LEU C 1 67 ? 5.571 -15.200 22.032 1.00 33.05 83 LEU C CA 1
ATOM 2327 C C . LEU C 1 67 ? 5.907 -15.451 20.559 1.00 30.41 83 LEU C C 1
ATOM 2328 O O . LEU C 1 67 ? 7.073 -15.620 20.189 1.00 29.02 83 LEU C O 1
ATOM 2333 N N . GLU C 1 68 ? 4.881 -15.524 19.721 1.00 32.25 84 GLU C N 1
ATOM 2334 C CA . GLU C 1 68 ? 5.051 -16.049 18.372 1.00 33.63 84 GLU C CA 1
ATOM 2335 C C . GLU C 1 68 ? 6.023 -15.205 17.541 1.00 31.18 84 GLU C C 1
ATOM 2336 O O . GLU C 1 68 ? 5.823 -14.014 17.371 1.00 29.66 84 GLU C O 1
ATOM 2342 N N . GLY C 1 69 ? 7.064 -15.833 17.013 1.00 30.41 85 GLY C N 1
ATOM 2343 C CA . GLY C 1 69 ? 8.022 -15.151 16.145 1.00 34.59 85 GLY C CA 1
ATOM 2344 C C . GLY C 1 69 ? 9.032 -14.263 16.857 1.00 33.51 85 GLY C C 1
ATOM 2345 O O . GLY C 1 69 ? 9.730 -13.481 16.213 1.00 38.18 85 GLY C O 1
ATOM 2346 N N . GLU C 1 70 ? 9.141 -14.392 18.175 1.00 29.40 86 GLU C N 1
ATOM 2347 C CA . GLU C 1 70 ? 9.905 -13.426 18.972 1.00 31.63 86 GLU C CA 1
ATOM 2348 C C . GLU C 1 70 ? 11.096 -14.024 19.703 1.00 30.65 86 GLU C C 1
ATOM 2349 O O . GLU C 1 70 ? 10.953 -15.000 20.436 1.00 30.65 86 GLU C O 1
ATOM 2355 N N . ALA C 1 71 ? 12.268 -13.415 19.546 1.00 30.16 87 ALA C N 1
ATOM 2356 C CA . ALA C 1 71 ? 13.340 -13.586 20.527 1.00 29.25 87 ALA C CA 1
ATOM 2357 C C . ALA C 1 71 ? 12.950 -13.015 21.895 1.00 28.39 87 ALA C C 1
ATOM 2358 O O . ALA C 1 71 ? 12.344 -11.942 22.004 1.00 24.69 87 ALA C O 1
ATOM 2360 N N . LEU C 1 72 ? 13.296 -13.761 22.939 1.00 26.41 88 LEU C N 1
ATOM 2361 C CA . LEU C 1 72 ? 12.981 -13.376 24.307 1.00 24.46 88 LEU C CA 1
ATOM 2362 C C . LEU C 1 72 ? 14.271 -13.202 25.110 1.00 26.18 88 LEU C C 1
ATOM 2363 O O . LEU C 1 72 ? 15.201 -14.014 25.008 1.00 24.69 88 LEU C O 1
ATOM 2368 N N . TYR C 1 73 ? 14.304 -12.148 25.922 1.00 22.80 89 TYR C N 1
ATOM 2369 C CA . TYR C 1 73 ? 15.483 -11.794 26.692 1.00 25.41 89 TYR C CA 1
ATOM 2370 C C . TYR C 1 73 ? 15.063 -11.679 28.149 1.00 26.78 89 TYR C C 1
ATOM 2371 O O . TYR C 1 73 ? 14.050 -11.058 28.471 1.00 27.56 89 TYR C O 1
ATOM 2380 N N . LEU C 1 74 ? 15.829 -12.305 29.027 1.00 22.63 90 LEU C N 1
ATOM 2381 C CA . LEU C 1 74 ? 15.507 -12.276 30.452 1.00 23.20 90 LEU C CA 1
ATOM 2382 C C . LEU C 1 74 ? 16.591 -11.492 31.189 1.00 22.92 90 LEU C C 1
ATOM 2383 O O . LEU C 1 74 ? 17.769 -11.839 31.080 1.00 21.43 90 LEU C O 1
ATOM 2388 N N . ARG C 1 75 ? 16.171 -10.453 31.921 1.00 24.20 91 ARG C N 1
ATOM 2389 C CA . ARG C 1 75 ? 17.067 -9.598 32.720 1.00 24.68 91 ARG C CA 1
ATOM 2390 C C . ARG C 1 75 ? 16.745 -9.861 34.195 1.00 23.86 91 ARG C C 1
ATOM 2391 O O . ARG C 1 75 ? 15.593 -9.738 34.603 1.00 23.78 91 ARG C O 1
ATOM 2399 N N . THR C 1 76 ? 17.754 -10.280 34.953 1.00 22.45 92 THR C N 1
ATOM 2400 C CA . THR C 1 76 ? 17.587 -10.748 36.330 1.00 22.70 92 THR C CA 1
ATOM 2401 C C . THR C 1 76 ? 18.520 -9.952 37.230 1.00 27.95 92 THR C C 1
ATOM 2402 O O . THR C 1 76 ? 19.728 -9.903 36.997 1.00 27.83 92 THR C O 1
ATOM 2406 N N . GLU C 1 77 ? 17.964 -9.356 38.274 1.00 26.19 93 GLU C N 1
ATOM 2407 C CA . GLU C 1 77 ? 18.766 -8.555 39.202 1.00 30.02 93 GLU C CA 1
ATOM 2408 C C . GLU C 1 77 ? 18.548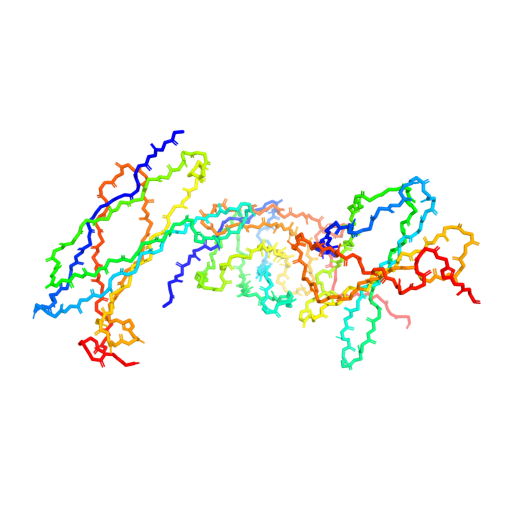 -8.990 40.649 1.00 27.89 93 GLU C C 1
ATOM 2409 O O . GLU C 1 77 ? 17.414 -9.128 41.093 1.00 28.04 93 GLU C O 1
ATOM 2415 N N . LEU C 1 78 ? 19.646 -9.180 41.377 1.00 25.25 94 LEU C N 1
ATOM 2416 C CA . LEU C 1 78 ? 19.598 -9.487 42.802 1.00 29.71 94 LEU C CA 1
ATOM 2417 C C . LEU C 1 78 ? 19.943 -8.231 43.599 1.00 27.80 94 LEU C C 1
ATOM 2418 O O . LEU C 1 78 ? 20.940 -7.559 43.316 1.00 30.86 94 LEU C O 1
ATOM 2423 N N . SER C 1 79 ? 19.129 -7.922 44.603 1.00 28.37 95 SER C N 1
ATOM 2424 C CA . SER C 1 79 ? 19.471 -6.880 45.571 1.00 32.12 95 SER C CA 1
ATOM 2425 C C . SER C 1 79 ? 19.182 -7.440 46.963 1.00 32.13 95 SER C C 1
ATOM 2426 O O . SER C 1 79 ? 18.431 -8.406 47.087 1.00 30.32 95 SER C O 1
ATOM 2429 N N . TRP C 1 80 ? 19.776 -6.845 47.998 1.00 35.19 96 TRP C N 1
ATOM 2430 C CA . TRP C 1 80 ? 19.424 -7.188 49.379 1.00 34.33 96 TRP C CA 1
ATOM 2431 C C . TRP C 1 80 ? 18.144 -6.439 49.739 1.00 37.55 96 TRP C C 1
ATOM 2432 O O . TRP C 1 80 ? 17.977 -5.277 49.368 1.00 35.17 96 TRP C O 1
ATOM 2443 N N . VAL C 1 81 ? 17.237 -7.111 50.444 1.00 37.83 97 VAL C N 1
ATOM 2444 C CA . VAL C 1 81 ? 16.070 -6.440 51.005 1.00 43.73 97 VAL C CA 1
ATOM 2445 C C . VAL C 1 81 ? 16.562 -5.301 51.898 1.00 50.12 97 VAL C C 1
ATOM 2446 O O . VAL C 1 81 ? 17.465 -5.488 52.729 1.00 47.62 97 VAL C O 1
ATOM 2450 N N . GLY C 1 82 ? 15.994 -4.114 51.697 1.00 52.78 98 GLY C N 1
ATOM 2451 C CA . GLY C 1 82 ? 16.360 -2.941 52.490 1.00 53.46 98 GLY C CA 1
ATOM 2452 C C . GLY C 1 82 ? 17.634 -2.254 52.032 1.00 56.24 98 GLY C C 1
ATOM 2453 O O . GLY C 1 82 ? 18.106 -1.317 52.676 1.00 60.34 98 GLY C O 1
ATOM 2454 N N . VAL C 1 83 ? 18.194 -2.717 50.917 1.00 53.54 99 VAL C N 1
ATOM 2455 C CA . VAL C 1 83 ? 19.219 -1.963 50.203 1.00 50.94 99 VAL C CA 1
ATOM 2456 C C . VAL C 1 83 ? 18.842 -1.807 48.724 1.00 46.70 99 VAL C C 1
ATOM 2457 O O . VAL C 1 83 ? 18.775 -2.787 47.970 1.00 42.77 99 VAL C O 1
ATOM 2461 N N . ALA C 1 84 ? 18.566 -0.569 48.321 1.00 48.81 100 ALA C N 1
ATOM 2462 C CA . ALA C 1 84 ? 17.946 -0.294 47.024 1.00 47.21 100 ALA C CA 1
ATOM 2463 C C . ALA C 1 84 ? 18.987 -0.162 45.910 1.00 48.23 100 ALA C C 1
ATOM 2464 O O . ALA C 1 84 ? 19.175 0.920 45.355 1.00 50.27 100 ALA C O 1
ATOM 2466 N N . ALA C 1 85 ? 19.657 -1.265 45.588 1.00 42.46 101 ALA C N 1
ATOM 2467 C CA . ALA C 1 85 ? 20.858 -1.242 44.756 1.00 37.42 101 ALA C CA 1
ATOM 2468 C C . ALA C 1 85 ? 21.127 -2.652 44.240 1.00 36.16 101 ALA C C 1
ATOM 2469 O O . ALA C 1 85 ? 21.148 -3.616 45.011 1.00 36.55 101 ALA C O 1
ATOM 2471 N N . VAL C 1 86 ? 21.335 -2.778 42.938 1.00 33.32 102 VAL C N 1
ATOM 2472 C CA . VAL C 1 86 ? 21.592 -4.084 42.338 1.00 29.84 102 VAL C CA 1
ATOM 2473 C C . VAL C 1 86 ? 22.959 -4.584 42.825 1.00 30.39 102 VAL C C 1
ATOM 2474 O O . VAL C 1 86 ? 23.947 -3.836 42.760 1.00 31.51 102 VAL C O 1
ATOM 2478 N N . GLN C 1 87 ? 23.010 -5.820 43.334 1.00 29.46 103 GLN C N 1
ATOM 2479 C CA . GLN C 1 87 ? 24.274 -6.443 43.799 1.00 29.43 103 GLN C CA 1
ATOM 2480 C C . GLN C 1 87 ? 24.879 -7.402 42.769 1.00 29.42 103 GLN C C 1
ATOM 2481 O O . GLN C 1 87 ? 26.092 -7.571 42.693 1.00 30.76 103 GLN C O 1
ATOM 2487 N N . ALA C 1 88 ? 24.025 -8.051 41.998 1.00 27.83 104 ALA C N 1
ATOM 2488 C CA . ALA C 1 88 ? 24.490 -8.991 40.984 1.00 28.74 104 ALA C CA 1
ATOM 2489 C C . ALA C 1 88 ? 23.395 -9.093 39.946 1.00 27.00 104 ALA C C 1
ATOM 2490 O O . ALA C 1 88 ? 22.231 -8.841 40.252 1.00 25.26 104 ALA C O 1
ATOM 2492 N N . SER C 1 89 ? 23.757 -9.456 38.717 1.00 27.35 105 SER C N 1
ATOM 2493 C CA . SER C 1 89 ? 22.779 -9.475 37.640 1.00 25.83 105 SER C CA 1
ATOM 2494 C C . SER C 1 89 ? 23.102 -10.491 36.539 1.00 25.63 105 SER C C 1
ATOM 2495 O O . SER C 1 89 ? 24.212 -11.010 36.456 1.00 28.36 105 SER C O 1
ATOM 2498 N N . ALA C 1 90 ? 22.121 -10.755 35.686 1.00 24.05 106 ALA C N 1
ATOM 2499 C CA . ALA C 1 90 ? 22.323 -11.609 34.517 1.00 24.88 106 ALA C CA 1
ATOM 2500 C C . ALA C 1 90 ? 21.437 -11.105 33.382 1.00 26.96 106 ALA C C 1
ATOM 2501 O O . ALA C 1 90 ? 20.509 -10.322 33.607 1.00 23.47 106 ALA C O 1
ATOM 2503 N N . TRP C 1 91 ? 21.719 -11.569 32.166 1.00 24.91 107 TRP C N 1
ATOM 2504 C CA . TRP C 1 91 ? 21.046 -11.060 30.991 1.00 24.75 107 TRP C CA 1
ATOM 2505 C C . TRP C 1 91 ? 21.343 -12.049 29.879 1.00 26.58 107 TRP C C 1
ATOM 2506 O O . TRP C 1 91 ? 22.502 -12.292 29.553 1.00 27.06 107 TRP C O 1
ATOM 2517 N N 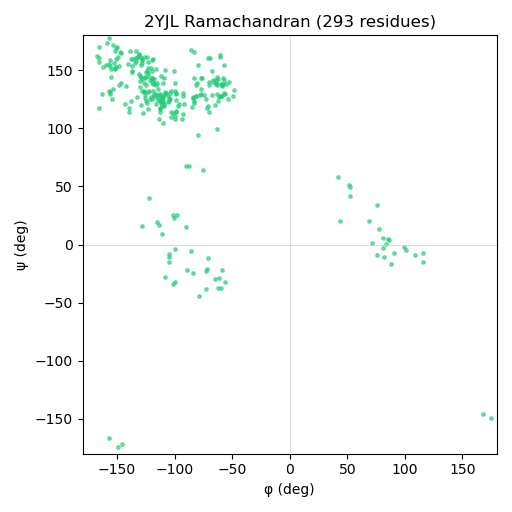. GLN C 1 92 ? 20.301 -12.678 29.355 1.00 24.16 108 GLN C N 1
ATOM 2518 C CA . GLN C 1 92 ? 20.518 -13.737 28.399 1.00 27.27 108 GLN C CA 1
ATOM 2519 C C . GLN C 1 92 ? 19.281 -13.888 27.519 1.00 26.48 108 GLN C C 1
ATOM 2520 O O . GLN C 1 92 ? 18.198 -13.461 27.900 1.00 23.11 108 GLN C O 1
ATOM 2526 N N . GLN C 1 93 ? 19.446 -14.483 26.338 1.00 25.38 109 GLN C N 1
ATOM 2527 C CA . GLN C 1 93 ? 18.295 -14.888 25.551 1.00 25.63 109 GLN C CA 1
ATOM 2528 C C . GLN C 1 93 ? 17.727 -16.160 26.170 1.00 24.62 109 GLN C C 1
ATOM 2529 O O . GLN C 1 93 ? 18.483 -16.981 26.692 1.00 28.75 109 GLN C O 1
ATOM 2535 N N . VAL C 1 94 ? 16.400 -16.303 26.161 1.00 24.09 110 VAL C N 1
ATOM 2536 C CA . VAL C 1 94 ? 15.772 -17.543 26.611 1.00 24.64 110 VAL C CA 1
ATOM 2537 C C . VAL C 1 94 ? 14.718 -17.992 25.604 1.00 27.32 110 VAL C C 1
ATOM 2538 O O . VAL C 1 94 ? 14.249 -17.198 24.781 1.00 26.15 110 VAL C O 1
ATOM 2542 N N . ALA C 1 95 ? 14.350 -19.265 25.668 1.00 26.81 111 ALA C N 1
ATOM 2543 C CA . ALA C 1 95 ? 13.405 -19.830 24.706 1.00 29.62 111 ALA C CA 1
ATOM 2544 C C . ALA C 1 95 ? 12.248 -20.451 25.475 1.00 29.32 111 ALA C C 1
ATOM 2545 O O . ALA C 1 95 ? 12.470 -21.123 26.480 1.00 28.20 111 ALA C O 1
ATOM 2547 N N . ALA C 1 96 ? 11.023 -20.229 25.012 1.00 26.33 112 ALA C N 1
ATOM 2548 C CA . ALA C 1 96 ? 9.866 -20.815 25.683 1.00 33.45 112 ALA C CA 1
ATOM 2549 C C . ALA C 1 96 ? 9.990 -22.331 25.718 1.00 35.12 112 ALA C C 1
ATOM 2550 O O . ALA C 1 96 ? 10.397 -22.953 24.735 1.00 39.26 112 ALA C O 1
ATOM 2552 N N . GLY C 1 97 ? 9.655 -22.920 26.864 1.00 37.10 113 GLY C N 1
ATOM 2553 C CA . GLY C 1 97 ? 9.554 -24.364 26.985 1.00 40.83 113 GLY C CA 1
ATOM 2554 C C . GLY C 1 97 ? 10.849 -25.034 27.402 1.00 44.68 113 GLY C C 1
ATOM 2555 O O . GLY C 1 97 ? 10.866 -26.227 27.684 1.00 49.97 113 GLY C O 1
ATOM 2556 N N . VAL C 1 98 ? 11.931 -24.264 27.452 1.00 41.61 114 VAL C N 1
ATOM 2557 C CA . VAL C 1 98 ? 13.253 -24.776 27.827 1.00 38.01 114 VAL C CA 1
ATOM 2558 C C . VAL C 1 98 ? 13.531 -24.429 29.299 1.00 36.93 114 VAL C C 1
ATOM 2559 O O . VAL C 1 98 ? 13.207 -23.333 29.745 1.00 35.21 114 VAL C O 1
ATOM 2563 N N . ASP C 1 99 ? 14.121 -25.354 30.055 1.00 34.87 115 ASP C N 1
ATOM 2564 C CA A ASP C 1 99 ? 14.585 -25.063 31.410 0.50 34.49 115 ASP C CA 1
ATOM 2565 C CA B ASP C 1 99 ? 14.572 -25.034 31.404 0.50 36.20 115 ASP C CA 1
ATOM 2566 C C . ASP C 1 99 ? 15.844 -24.195 31.398 1.00 36.29 115 ASP C C 1
ATOM 2567 O O . ASP C 1 99 ? 16.948 -24.705 31.247 1.00 39.72 115 ASP C O 1
ATOM 2576 N N . GLU C 1 100 ? 15.677 -22.890 31.571 1.00 29.98 116 GLU C N 1
ATOM 2577 C CA . GLU C 1 100 ? 16.755 -21.946 31.338 1.00 29.50 116 GLU C CA 1
ATOM 2578 C C . GLU C 1 100 ? 17.452 -21.535 32.641 1.00 32.83 116 GLU C C 1
ATOM 2579 O O . GLU C 1 100 ? 16.861 -20.869 33.491 1.00 30.57 116 GLU C O 1
ATOM 2585 N N . ARG C 1 101 ? 18.716 -21.916 32.767 1.00 29.78 117 ARG C N 1
ATOM 2586 C CA . ARG C 1 101 ? 19.506 -21.654 33.964 1.00 30.37 117 ARG C CA 1
ATOM 2587 C C . ARG C 1 101 ? 20.095 -20.250 33.945 1.00 33.46 117 ARG C C 1
ATOM 2588 O O . ARG C 1 101 ? 20.828 -19.864 33.028 1.00 32.94 117 ARG C O 1
ATOM 2596 N N . VAL C 1 102 ? 19.757 -19.467 34.957 1.00 30.35 118 VAL C N 1
ATOM 2597 C CA . VAL C 1 102 ? 20.334 -18.148 35.073 1.00 26.23 118 VAL C CA 1
ATOM 2598 C C . VAL C 1 102 ? 21.475 -18.245 36.078 1.00 25.69 118 VAL C C 1
ATOM 2599 O O . VAL C 1 102 ? 21.292 -18.770 37.168 1.00 26.43 118 VAL C O 1
ATOM 2603 N N . ARG C 1 103 ? 22.646 -17.747 35.698 1.00 29.14 119 ARG C N 1
ATOM 2604 C CA . ARG C 1 103 ? 23.755 -17.604 36.636 1.00 31.05 119 ARG C CA 1
ATOM 2605 C C . ARG C 1 103 ? 24.044 -16.117 36.849 1.00 31.90 119 ARG C C 1
ATOM 2606 O O . ARG C 1 103 ? 24.527 -15.407 35.954 1.00 26.83 119 ARG C O 1
ATOM 2614 N N . LEU C 1 104 ? 23.689 -15.638 38.037 1.00 31.30 120 LEU C N 1
ATOM 2615 C CA . LEU C 1 104 ? 23.997 -14.265 38.428 1.00 33.58 120 LEU C CA 1
ATOM 2616 C C . LEU C 1 104 ? 25.501 -13.999 38.362 1.00 32.36 120 LEU C C 1
ATOM 2617 O O . LEU C 1 104 ? 2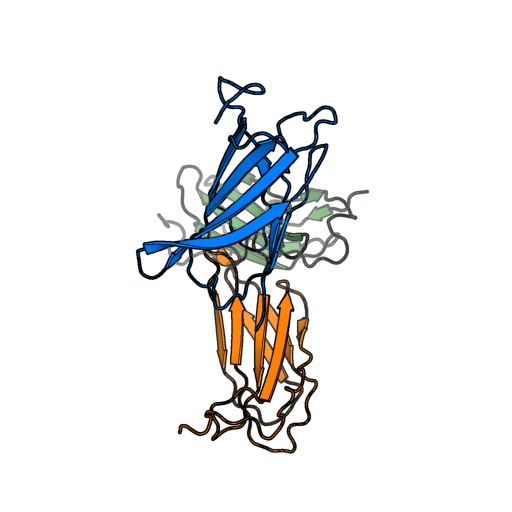6.303 -14.879 38.655 1.00 32.61 120 LEU C O 1
ATOM 2622 N N . VAL C 1 105 ? 25.865 -12.796 37.943 1.00 30.02 121 VAL C N 1
ATOM 2623 C CA . VAL C 1 105 ? 27.254 -12.337 37.994 1.00 32.01 121 VAL C CA 1
ATOM 2624 C C . VAL C 1 105 ? 27.389 -11.210 39.017 1.00 32.73 121 VAL C C 1
ATOM 2625 O O . VAL C 1 105 ? 26.686 -10.208 38.917 1.00 31.41 121 VAL C O 1
ATOM 2629 N N . ARG C 1 106 ? 28.245 -11.395 40.023 1.00 35.58 122 ARG C N 1
ATOM 2630 C CA . ARG C 1 106 ? 28.491 -10.349 41.028 1.00 38.00 122 ARG C CA 1
ATOM 2631 C C . ARG C 1 106 ? 29.051 -9.081 40.370 1.00 38.45 122 ARG C C 1
ATOM 2632 O O . ARG C 1 106 ? 30.025 -9.155 39.617 1.00 38.47 122 ARG C O 1
ATOM 2640 N N . ARG C 1 107 ? 28.437 -7.927 40.631 1.00 37.15 123 ARG C N 1
ATOM 2641 C CA . ARG C 1 107 ? 29.094 -6.647 40.351 1.00 39.29 123 ARG C CA 1
ATOM 2642 C C . ARG C 1 107 ? 30.365 -6.644 41.201 1.00 42.70 123 ARG C C 1
ATOM 2643 O O . ARG C 1 107 ? 30.493 -7.453 42.122 1.00 45.71 123 ARG C O 1
ATOM 2651 N N . ASP C 1 108 ? 31.308 -5.761 40.887 1.00 48.24 124 ASP C N 1
ATOM 2652 C CA . ASP C 1 108 ? 32.541 -5.646 41.676 1.00 49.09 124 ASP C CA 1
ATOM 2653 C C . ASP C 1 108 ? 32.289 -5.238 43.129 1.00 48.68 124 ASP C C 1
ATOM 2654 O O . ASP C 1 108 ? 32.952 -5.716 44.049 1.00 44.80 124 ASP C O 1
ATOM 2659 N N . CYS C 1 109 ? 31.320 -4.357 43.340 1.00 47.60 125 CYS C N 1
ATOM 2660 C CA . CYS C 1 109 ? 31.016 -3.903 44.689 1.00 48.37 125 CYS C CA 1
ATOM 2661 C C . CYS C 1 109 ? 30.337 -4.960 45.571 1.00 47.88 125 CYS C C 1
ATOM 2662 O O . CYS C 1 109 ? 30.218 -4.764 46.783 1.00 47.30 125 CYS C O 1
ATOM 2665 N N . PHE C 1 110 ? 29.894 -6.067 44.970 1.00 44.74 126 PHE C N 1
ATOM 2666 C CA . PHE C 1 110 ? 29.277 -7.181 45.723 1.00 43.27 126 PHE C CA 1
ATOM 2667 C C . PHE C 1 110 ? 30.165 -7.530 46.918 1.00 42.05 126 PHE C C 1
ATOM 2668 O O . PHE C 1 110 ? 31.384 -7.619 46.762 1.00 41.03 126 PHE C O 1
ATOM 2676 N N . PRO C 1 111 ? 29.572 -7.678 48.124 1.00 40.94 127 PRO C N 1
ATOM 2677 C CA . PRO C 1 111 ? 28.148 -7.560 48.407 1.00 39.16 127 PRO C CA 1
ATOM 2678 C C . PRO C 1 111 ? 27.736 -6.228 49.047 1.00 42.32 127 PRO C C 1
ATOM 2679 O O . PRO C 1 111 ? 26.711 -6.174 49.730 1.00 43.04 127 PRO C O 1
ATOM 2683 N N . ASN C 1 112 ? 28.504 -5.162 48.823 1.00 45.88 128 ASN C N 1
ATOM 2684 C CA . ASN C 1 112 ? 28.188 -3.865 49.422 1.00 47.34 128 ASN C CA 1
ATOM 2685 C C . ASN C 1 112 ? 27.998 -2.723 48.429 1.00 50.03 128 ASN C C 1
ATOM 2686 O O . ASN C 1 112 ? 28.435 -1.602 48.679 1.00 49.20 128 ASN C O 1
ATOM 2691 N N . CYS C 1 113 ? 27.343 -3.005 47.305 1.00 47.23 129 CYS C N 1
ATOM 2692 C CA . CYS C 1 113 ? 26.929 -1.960 46.367 1.00 47.70 129 CYS C CA 1
ATOM 2693 C C . CYS C 1 113 ? 25.916 -1.029 47.042 1.00 49.01 129 CYS C C 1
ATOM 2694 O O . CYS C 1 113 ? 25.078 -1.492 47.814 1.00 45.12 129 CYS C O 1
ATOM 2697 N N . THR C 1 114 ? 25.995 0.274 46.766 1.00 52.77 130 THR C N 1
ATOM 2698 C CA . THR C 1 114 ? 25.054 1.233 47.358 1.00 54.71 130 THR C CA 1
ATOM 2699 C C . THR C 1 114 ? 24.287 2.045 46.330 1.00 55.68 130 THR C C 1
ATOM 2700 O O . THR C 1 114 ? 24.833 2.426 45.298 1.00 65.23 130 THR C O 1
#

Radius of gyration: 25.69 Å; Cα contacts (8 Å, |Δi|>4): 870; chains: 3; bounding box: 60×60×66 Å

CATH classification: 2.60.40.2990

Solvent-accessible surface area: 17717 Å² total; per-residue (Å²): 109,26,103,5,60,0,6,0,25,0,3,46,13,83,8,160,88,102,100,0,36,0,65,0,37,0,26,0,46,53,162,72,154,98,74,62,59,12,61,90,141,55,167,16,58,38,38,106,31,154,5,50,0,76,23,68,0,84,184,1,68,23,28,4,3,48,0,88,0,19,0,19,9,49,79,53,92,14,45,0,0,38,14,137,44,94,3,12,4,20,57,90,27,173,0,138,11,108,156,110,161,53,42,56,122,8,113,106,93,24,108,9,61,0,8,0,20,0,5,45,8,55,10,136,100,77,101,0,74,1,71,0,28,0,0,0,15,42,168,18,89,4,56,42,28,16,74,109,159,48,146,6,110,35,39,108,26,144,6,39,13,88,16,71,0,70,108,1,65,28,39,9,4,24,0,22,0,23,0,24,24,48,75,61,94,10,46,1,0,37,14,69,45,93,2,11,4,39,68,100,28,92,0,156,11,102,118,106,151,45,38,43,114,5,100,64,81,177,128,140,220,131,135,56,56,0,9,0,24,0,12,54,17,78,6,136,79,151,106,0,28,0,92,0,27,0,0,2,16,58,154,21,59,5,53,42,33,17,79,99,147,40,148,32,66,35,38,105,18,145,5,40,11,91,10,82,48,100,137,16,119,83,58,32,6,20,0,17,0,24,0,23,35,64,83,58,115,17,48,0,0,42,13,70,46,117,5,50,40,62,75,97,29,203,1,164,4,82,160,110,156,51,41,65,116,3,157

B-factor: mean 31.18, std 10.69, range [13.48, 86.22]